Protein AF-A0A2E0EME0-F1 (afdb_monomer)

Sequence (243 aa):
MKRRTFFQSLLGAGAFAAVTPRALRLFADEPEDQRFISLYFNGGWDVLLGPDARRPGEYAGLHTGYDLLDEAYRAPLEVQLGDSTVLWGASMRALTQSGAGGAAPHSSLCTLFRSVNMNPVAHPAGRAYMNTFRSPSGVVPRGSSLGTVMATGGGLSEGLVLPNVSISLPSFNEAYAPDYTGVRTSTAPDIIDLLTAGESLGNETEALLRAAQDATGSCVTRAYDGRRPADDLRESRSRVRRL

Radius of gyration: 23.11 Å; Cα contacts (8 Å, |Δi|>4): 262; chains: 1; bounding box: 62×45×72 Å

Foldseek 3Di:
DDPVVVVVVCPPLPNLAPDDLQPLQAADDADPDDDDDDDDDQCLPLLQAHWQRDDPPPDPPDDSCLVVDDPQFSDWDWADDPPDTGTTTSNCCQQGDADPPRHDRVVVVDPDDDDDDQPVDNDCQSLLCQQAVYRAPVNHHDAFGPQLSVLSNHDPDPPDPASAAAECHDGDHDRDDPSSTHDYDPHPVVVVVVVDPDDDDPPVVVVVVVVVLVPDDFPDDPPDPDDGVVVVVVVVVVSVVVD

Secondary structure (DSSP, 8-state):
--THHHHHTT-STTGGGTS-TTT--------SS--------TTTT-TTTSSSPPPTTTSTT----GGGS-GGGSSPEEEEETTEEEEE-GGGHHHHS--GGGPPPGGGSS---------S-SSHHHHHHHHHSS--BTTB--S--HHHHHHTTS---TT-S-S-EEESS----SSS-GGGSPEEESSSHHHHHHHS-PPPPPHHHHHHHHHHHHHPPPSS-TT--S--HHHHHHHHHHHHTT-

Mean predicted aligned error: 14.64 Å

Solvent-accessible surface area (backbone atoms only — not comparable to full-atom values): 15204 Å² total; per-residue (Å²): 135,69,79,74,63,63,57,67,72,57,72,50,97,64,54,76,75,75,58,58,67,81,70,66,65,46,89,51,77,76,63,90,86,69,80,93,82,88,85,83,61,88,69,44,75,37,45,58,51,11,67,72,21,66,67,82,83,73,48,87,94,55,83,79,60,37,85,79,44,61,79,88,39,42,56,65,37,85,42,78,56,86,96,43,79,44,34,22,7,30,75,45,42,64,42,74,36,63,42,85,94,71,37,76,22,51,50,82,80,47,90,85,78,96,82,72,89,62,83,50,68,93,36,66,33,29,56,28,21,71,40,30,74,27,83,34,66,70,65,43,64,39,66,33,18,50,66,26,44,58,36,51,26,44,84,92,52,97,86,56,91,74,77,37,74,27,62,68,44,90,64,38,69,74,56,63,66,74,86,36,45,35,50,70,35,76,44,72,67,56,50,51,60,70,68,43,81,66,82,80,64,55,70,68,57,46,50,52,51,52,52,54,57,71,67,60,74,64,92,68,64,93,86,60,92,61,87,53,68,55,59,56,48,51,52,51,52,59,53,60,76,73,110

Structure (mmCIF, N/CA/C/O backbone):
data_AF-A0A2E0EME0-F1
#
_entry.id   AF-A0A2E0EME0-F1
#
loop_
_atom_site.group_PDB
_atom_site.id
_atom_site.type_symbol
_atom_site.label_atom_id
_atom_site.label_alt_id
_atom_site.label_comp_id
_atom_site.label_asym_id
_atom_site.label_entity_id
_atom_site.label_seq_id
_atom_site.pdbx_PDB_ins_code
_atom_site.Cartn_x
_atom_site.Cartn_y
_atom_site.Cartn_z
_atom_site.occupancy
_atom_site.B_iso_or_equiv
_atom_site.auth_seq_id
_atom_site.auth_comp_id
_atom_site.auth_asym_id
_atom_site.auth_atom_id
_atom_site.pdbx_PDB_model_num
ATOM 1 N N . MET A 1 1 ? 12.566 -31.957 12.741 1.00 37.72 1 MET A N 1
ATOM 2 C CA . MET A 1 1 ? 12.237 -30.659 13.381 1.00 37.72 1 MET A CA 1
ATOM 3 C C . MET A 1 1 ? 11.391 -29.835 12.419 1.00 37.72 1 MET A C 1
ATOM 5 O O . MET A 1 1 ? 11.735 -29.753 11.248 1.00 37.72 1 MET A O 1
ATOM 9 N N . LYS A 1 2 ? 10.230 -29.345 12.868 1.00 34.94 2 LYS A N 1
ATOM 10 C CA . LYS A 1 2 ? 9.150 -28.811 12.017 1.00 34.94 2 LYS A CA 1
ATOM 11 C C . LYS A 1 2 ? 9.482 -27.397 11.508 1.00 34.94 2 LYS A C 1
ATOM 13 O O . LYS A 1 2 ? 9.703 -26.500 12.308 1.00 34.94 2 LYS A O 1
ATOM 18 N N . ARG A 1 3 ? 9.420 -27.188 10.185 1.00 41.53 3 ARG A N 1
ATOM 19 C CA . ARG A 1 3 ? 9.617 -25.898 9.475 1.00 41.53 3 ARG A CA 1
ATOM 20 C C . ARG A 1 3 ? 8.788 -24.726 10.040 1.00 41.53 3 ARG A C 1
ATOM 22 O O . ARG A 1 3 ? 9.168 -23.571 9.896 1.00 41.53 3 ARG A O 1
ATOM 29 N N . ARG A 1 4 ? 7.690 -25.029 10.740 1.00 40.12 4 ARG A N 1
ATOM 30 C CA . ARG A 1 4 ? 6.786 -24.064 11.386 1.00 40.12 4 ARG A CA 1
ATOM 31 C C . ARG A 1 4 ? 7.414 -23.276 12.543 1.00 40.12 4 ARG A C 1
ATOM 33 O O . ARG A 1 4 ? 7.044 -22.127 12.738 1.00 40.12 4 ARG A O 1
ATOM 40 N N . THR A 1 5 ? 8.364 -23.850 13.281 1.00 38.66 5 THR A N 1
ATOM 41 C CA . THR A 1 5 ? 8.964 -23.175 14.447 1.00 38.66 5 THR A CA 1
ATOM 42 C C . THR A 1 5 ? 10.065 -22.184 14.065 1.00 38.66 5 THR A C 1
ATOM 44 O O . THR A 1 5 ? 10.324 -21.250 14.813 1.00 38.66 5 THR A O 1
ATOM 47 N N . PHE A 1 6 ? 10.682 -22.340 12.889 1.00 39.03 6 PHE A N 1
ATOM 48 C CA . PHE A 1 6 ? 11.776 -21.472 12.436 1.00 39.03 6 PHE A CA 1
ATOM 49 C C . PHE A 1 6 ? 11.286 -20.085 11.980 1.00 39.03 6 PHE A C 1
ATOM 51 O O . PHE A 1 6 ? 11.944 -19.075 12.226 1.00 39.03 6 PHE A O 1
ATOM 58 N N . PHE A 1 7 ? 10.089 -20.009 11.387 1.00 42.47 7 PHE A N 1
ATOM 59 C CA . PHE A 1 7 ? 9.486 -18.732 10.986 1.00 42.47 7 PHE A CA 1
ATOM 60 C C . PHE A 1 7 ? 8.923 -17.926 12.164 1.00 42.47 7 PHE A C 1
ATOM 62 O O . PHE A 1 7 ? 8.925 -16.698 12.111 1.00 42.47 7 PHE A O 1
ATOM 69 N N . GLN A 1 8 ? 8.515 -18.579 13.259 1.00 38.47 8 GLN A N 1
ATOM 70 C CA . GLN A 1 8 ? 8.066 -17.875 14.468 1.00 38.47 8 GLN A CA 1
ATOM 71 C C . GLN A 1 8 ? 9.194 -17.087 15.152 1.00 38.47 8 GLN A C 1
ATOM 73 O O . GLN A 1 8 ? 8.926 -16.047 15.745 1.00 38.47 8 GLN A O 1
ATOM 78 N N . SER A 1 9 ? 10.453 -17.517 15.025 1.00 35.50 9 SER A N 1
ATOM 79 C CA . SER A 1 9 ? 11.604 -16.804 15.600 1.00 35.50 9 SER A CA 1
ATOM 80 C C . SER A 1 9 ? 12.127 -15.633 14.755 1.00 35.50 9 SER A C 1
ATOM 82 O O . SER A 1 9 ? 12.899 -14.827 15.265 1.00 35.50 9 SER A O 1
ATOM 84 N N . LEU A 1 10 ? 11.721 -15.511 13.484 1.00 40.88 10 LEU A N 1
ATOM 85 C CA . LEU A 1 10 ? 12.214 -14.477 12.555 1.00 40.88 10 LEU A CA 1
ATOM 86 C C . LEU A 1 10 ? 11.252 -13.291 12.360 1.00 40.88 10 LEU A C 1
ATOM 88 O O . LEU A 1 10 ? 11.655 -12.265 11.819 1.00 40.88 10 LEU A O 1
ATOM 92 N N . LEU A 1 11 ? 10.008 -13.393 12.838 1.00 43.12 11 LEU A N 1
ATOM 93 C CA . LEU A 1 11 ? 8.972 -12.354 12.714 1.00 43.12 11 LEU A CA 1
ATOM 94 C C . LEU A 1 11 ? 9.019 -11.276 13.818 1.00 43.12 11 LEU A C 1
ATOM 96 O O . LEU A 1 11 ? 8.126 -10.435 13.909 1.00 43.12 11 LEU A O 1
ATOM 100 N N . GLY A 1 12 ? 10.062 -11.267 14.651 1.00 37.91 12 GLY A N 1
ATOM 101 C CA . GLY A 1 12 ? 10.336 -10.151 15.554 1.00 37.91 12 GLY A CA 1
ATOM 102 C C . GLY A 1 12 ? 10.849 -8.948 14.761 1.00 37.91 12 GLY A C 1
ATOM 103 O O . GLY A 1 12 ? 11.847 -9.062 14.052 1.00 37.91 12 GLY A O 1
ATOM 104 N N . ALA A 1 13 ? 10.196 -7.792 14.915 1.00 42.69 13 ALA A N 1
ATOM 105 C CA . ALA A 1 13 ? 10.397 -6.532 14.180 1.00 42.69 13 ALA A CA 1
ATOM 106 C C . ALA A 1 13 ? 11.841 -5.958 14.122 1.00 42.69 13 ALA A C 1
ATOM 108 O O . ALA A 1 13 ? 12.054 -4.898 13.541 1.00 42.69 13 ALA A O 1
ATOM 109 N N . GLY A 1 14 ? 12.844 -6.637 14.689 1.00 38.84 14 GLY A N 1
ATOM 110 C CA . GLY A 1 14 ? 14.264 -6.277 14.623 1.00 38.84 14 GLY A CA 1
ATOM 111 C C . GLY A 1 14 ? 15.131 -7.144 13.696 1.00 38.84 14 GLY A C 1
ATOM 112 O O . GLY A 1 14 ? 16.224 -6.715 13.332 1.00 38.84 14 GLY A O 1
ATOM 113 N N . ALA A 1 15 ? 14.686 -8.332 13.269 1.00 39.06 15 ALA A N 1
ATOM 114 C CA . ALA A 1 15 ? 15.547 -9.255 12.513 1.00 39.06 15 ALA A CA 1
ATOM 115 C C . ALA A 1 15 ? 15.750 -8.853 11.035 1.00 39.06 15 ALA A C 1
ATOM 117 O O . ALA A 1 15 ? 16.791 -9.151 10.452 1.00 39.06 15 ALA A O 1
ATOM 118 N N . PHE A 1 16 ? 14.820 -8.096 10.440 1.00 44.59 16 PHE A N 1
ATOM 119 C CA . PHE A 1 16 ? 14.959 -7.575 9.068 1.00 44.59 16 PHE A CA 1
ATOM 120 C C . PHE A 1 16 ? 16.076 -6.527 8.908 1.00 44.59 16 PHE A C 1
ATOM 122 O O . PHE A 1 16 ? 16.564 -6.302 7.794 1.00 44.59 16 PHE A O 1
ATOM 129 N N . ALA A 1 17 ? 16.502 -5.894 10.006 1.00 41.34 17 ALA A N 1
ATOM 130 C CA . ALA A 1 17 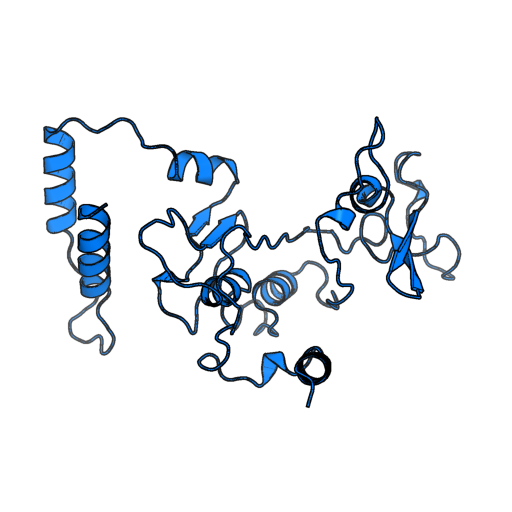? 17.521 -4.848 9.986 1.00 41.34 17 ALA A CA 1
ATOM 131 C C . ALA A 1 17 ? 18.960 -5.397 9.925 1.00 41.34 17 ALA A C 1
ATOM 133 O O . ALA A 1 17 ? 19.846 -4.700 9.436 1.00 41.34 17 ALA A O 1
ATOM 134 N N . ALA A 1 18 ? 19.198 -6.633 10.385 1.00 41.69 18 ALA A N 1
ATOM 135 C CA . ALA A 1 18 ? 20.543 -7.206 10.519 1.00 41.69 18 ALA A CA 1
ATOM 136 C C . ALA A 1 18 ? 20.969 -8.122 9.355 1.00 41.69 18 ALA A C 1
ATOM 138 O O . ALA A 1 18 ? 22.134 -8.508 9.273 1.00 41.69 18 ALA A O 1
ATOM 139 N N . VAL A 1 19 ? 20.057 -8.473 8.443 1.00 44.78 19 VAL A N 1
ATOM 140 C CA . VAL A 1 19 ? 20.384 -9.334 7.299 1.00 44.78 19 VAL A CA 1
ATOM 141 C C . VAL A 1 19 ? 20.921 -8.487 6.142 1.00 44.78 19 VAL A C 1
ATOM 143 O O . VAL A 1 19 ? 20.303 -7.508 5.703 1.00 44.78 19 VAL A O 1
ATOM 146 N N . THR A 1 20 ? 22.107 -8.854 5.655 1.00 45.88 20 THR A N 1
ATOM 147 C CA . THR A 1 20 ? 22.764 -8.210 4.516 1.00 45.88 20 THR A CA 1
ATOM 148 C C . THR A 1 20 ? 21.859 -8.246 3.273 1.00 45.88 20 THR A C 1
ATOM 150 O O . THR A 1 20 ? 21.186 -9.248 3.032 1.00 45.88 20 THR A O 1
ATOM 153 N N . PRO A 1 21 ? 21.835 -7.178 2.451 1.00 48.84 21 PRO A N 1
ATOM 154 C CA . PRO A 1 21 ? 20.904 -7.043 1.326 1.00 48.84 21 PRO A CA 1
ATOM 155 C C . PRO A 1 21 ? 20.934 -8.212 0.324 1.00 48.84 21 PRO A C 1
ATOM 157 O O . PRO A 1 21 ? 19.915 -8.532 -0.274 1.00 48.84 21 PRO A O 1
ATOM 160 N N . ARG A 1 22 ? 22.075 -8.902 0.178 1.00 46.41 22 ARG A N 1
ATOM 161 C CA . ARG A 1 22 ? 22.215 -10.072 -0.709 1.00 46.41 22 ARG A CA 1
ATOM 162 C C . ARG A 1 22 ? 21.575 -11.364 -0.185 1.00 46.41 22 ARG A C 1
ATOM 164 O O . ARG A 1 22 ? 21.416 -12.295 -0.966 1.00 46.41 22 ARG A O 1
ATOM 171 N N . ALA A 1 23 ? 21.254 -11.449 1.105 1.00 46.44 23 ALA A N 1
ATOM 172 C CA . ALA A 1 23 ? 20.864 -12.704 1.751 1.00 46.44 23 ALA A CA 1
ATOM 173 C C . ALA A 1 23 ? 19.343 -12.899 1.898 1.00 46.44 23 ALA A C 1
ATOM 175 O O . ALA A 1 23 ? 18.910 -13.996 2.238 1.00 46.44 23 ALA A O 1
ATOM 176 N N . LEU A 1 24 ? 18.521 -11.883 1.612 1.00 53.72 24 LEU A N 1
ATOM 177 C CA . LEU A 1 24 ? 17.057 -11.987 1.655 1.00 53.72 24 LEU A CA 1
ATOM 178 C C . LEU A 1 24 ? 16.481 -12.300 0.270 1.00 53.72 24 LEU A C 1
ATOM 180 O O . LEU A 1 24 ? 15.695 -11.536 -0.274 1.00 53.72 24 LEU A O 1
ATOM 184 N N . ARG A 1 25 ? 16.849 -13.444 -0.311 1.00 54.09 25 ARG A N 1
ATOM 185 C CA . ARG A 1 25 ? 15.952 -14.052 -1.301 1.00 54.09 25 ARG A CA 1
ATOM 186 C C . ARG A 1 25 ? 14.833 -14.737 -0.537 1.00 54.09 25 ARG A C 1
ATOM 188 O O . ARG A 1 25 ? 15.101 -15.499 0.393 1.00 54.09 25 ARG A O 1
ATOM 195 N N . LEU A 1 26 ? 13.590 -14.439 -0.896 1.00 57.78 26 LEU A N 1
ATOM 196 C CA . LEU A 1 26 ? 12.469 -15.197 -0.366 1.00 57.78 26 LEU A CA 1
ATOM 197 C C . LEU A 1 26 ? 12.521 -16.591 -0.982 1.00 57.78 26 LEU A C 1
ATOM 199 O O . LEU A 1 26 ? 12.488 -16.747 -2.195 1.00 57.78 26 LEU A O 1
ATOM 203 N N . PHE A 1 27 ? 12.634 -17.601 -0.130 1.00 57.03 27 PHE A N 1
ATOM 204 C CA . PHE A 1 27 ? 12.487 -18.991 -0.534 1.00 57.03 27 PHE A CA 1
ATOM 205 C C . PHE A 1 27 ? 11.009 -19.351 -0.382 1.00 57.03 27 PHE A C 1
ATOM 207 O O . PHE A 1 27 ? 10.589 -19.813 0.680 1.00 57.03 27 PHE A O 1
ATOM 214 N N . ALA A 1 28 ? 10.217 -19.042 -1.406 1.00 57.34 28 ALA A N 1
ATOM 215 C CA . ALA A 1 28 ? 8.838 -19.500 -1.532 1.00 57.34 28 ALA A CA 1
ATOM 216 C C . ALA A 1 28 ? 8.781 -20.654 -2.547 1.00 57.34 28 ALA A C 1
ATOM 218 O O . ALA A 1 28 ? 9.621 -20.716 -3.444 1.00 57.34 28 ALA A O 1
ATOM 219 N N . ASP A 1 29 ? 7.824 -21.572 -2.387 1.00 55.97 29 ASP A N 1
ATOM 220 C CA . ASP A 1 29 ? 7.448 -22.461 -3.496 1.00 55.97 29 ASP A CA 1
ATOM 221 C C . ASP A 1 29 ? 6.918 -21.598 -4.648 1.00 55.97 29 ASP A C 1
ATOM 223 O O . ASP A 1 29 ? 6.309 -20.557 -4.388 1.00 55.97 29 ASP A O 1
ATOM 227 N N . GLU A 1 30 ? 7.152 -22.012 -5.898 1.00 54.91 30 GLU A N 1
ATOM 228 C CA . GLU A 1 30 ? 6.646 -21.300 -7.077 1.00 54.91 30 GLU A CA 1
ATOM 229 C C . GLU A 1 30 ? 5.117 -21.174 -6.987 1.00 54.91 30 GLU A C 1
ATOM 231 O O . GLU A 1 30 ? 4.410 -22.183 -7.015 1.00 54.91 30 GLU A O 1
ATOM 236 N N . PRO A 1 31 ? 4.574 -19.952 -6.837 1.00 55.12 31 PRO A N 1
ATOM 237 C CA . PRO A 1 31 ? 3.137 -19.776 -6.808 1.00 55.12 31 PRO A CA 1
ATOM 238 C C . PRO A 1 31 ? 2.620 -19.848 -8.245 1.00 55.12 31 PRO A C 1
ATOM 240 O O . PRO A 1 31 ? 2.853 -18.929 -9.027 1.00 55.12 31 PRO A O 1
ATOM 243 N N . GLU A 1 32 ? 1.906 -20.918 -8.595 1.00 58.06 32 GLU A N 1
ATOM 244 C CA . GLU A 1 32 ? 1.363 -21.072 -9.953 1.00 58.06 32 GLU A CA 1
ATOM 245 C C . GLU A 1 32 ? 0.276 -20.009 -10.244 1.00 58.06 32 GLU A C 1
ATOM 247 O O . GLU A 1 32 ? 0.306 -19.367 -11.294 1.00 58.06 32 GLU A O 1
ATOM 252 N N . ASP A 1 33 ? -0.576 -19.685 -9.258 1.00 65.56 33 ASP A N 1
ATOM 253 C CA . ASP A 1 33 ? -1.792 -18.875 -9.489 1.00 65.56 33 ASP A CA 1
ATOM 254 C C . ASP A 1 33 ? -1.965 -17.642 -8.586 1.00 65.56 33 ASP A C 1
ATOM 256 O O . ASP A 1 33 ? -2.983 -16.952 -8.648 1.00 65.56 33 ASP A O 1
ATOM 260 N N . GLN A 1 34 ? -1.001 -17.330 -7.718 1.00 65.88 34 GLN A N 1
ATOM 261 C CA . GLN A 1 34 ? -1.157 -16.243 -6.744 1.00 65.88 34 GLN A CA 1
ATOM 262 C C . GLN A 1 34 ? -0.305 -15.024 -7.100 1.00 65.88 34 GLN A C 1
ATOM 264 O O . GLN A 1 34 ? 0.780 -15.124 -7.676 1.00 65.88 34 GLN A O 1
ATOM 269 N N . ARG A 1 35 ? -0.819 -13.834 -6.777 1.00 73.56 35 ARG A N 1
ATOM 270 C CA . ARG A 1 35 ? -0.112 -12.558 -6.925 1.00 73.56 35 ARG A CA 1
ATOM 271 C C . ARG A 1 35 ? -0.035 -11.879 -5.570 1.00 73.56 35 ARG A C 1
ATOM 273 O O . ARG A 1 35 ? -1.002 -11.872 -4.813 1.00 73.56 35 ARG A O 1
ATOM 280 N N . PHE A 1 36 ? 1.122 -11.302 -5.272 1.00 77.44 36 PHE A N 1
ATOM 281 C CA . PHE A 1 36 ? 1.300 -10.505 -4.070 1.00 77.44 36 PHE A CA 1
ATOM 282 C C . PHE A 1 36 ? 0.891 -9.055 -4.339 1.00 77.44 36 PHE A C 1
ATOM 284 O O . PHE A 1 36 ? 1.379 -8.436 -5.282 1.00 77.44 36 PHE A O 1
ATOM 291 N N . ILE A 1 37 ? 0.024 -8.508 -3.486 1.00 78.12 37 ILE A N 1
ATOM 292 C CA . ILE A 1 37 ? -0.399 -7.108 -3.537 1.00 78.12 37 ILE A CA 1
ATOM 293 C C . ILE A 1 37 ? -0.099 -6.475 -2.179 1.00 78.12 37 ILE A C 1
ATOM 295 O O . ILE A 1 37 ? -0.583 -6.938 -1.149 1.00 78.12 37 ILE A O 1
ATOM 299 N N . SER A 1 38 ? 0.681 -5.394 -2.184 1.00 78.25 38 SER A N 1
ATOM 300 C CA . SER A 1 38 ? 0.919 -4.559 -1.005 1.00 78.25 38 SER A CA 1
ATOM 301 C C . SER A 1 38 ? 0.192 -3.232 -1.171 1.00 78.25 38 SER A C 1
ATOM 303 O O . SER A 1 38 ? 0.481 -2.479 -2.099 1.00 78.25 38 SER A O 1
ATOM 305 N N . LEU A 1 39 ? -0.718 -2.926 -0.249 1.00 76.50 39 LEU A N 1
ATOM 306 C CA . LEU A 1 39 ? -1.489 -1.685 -0.244 1.00 76.50 39 LEU A CA 1
ATOM 307 C C . LEU A 1 39 ? -1.032 -0.792 0.907 1.00 76.50 39 LEU A C 1
ATOM 309 O O . LEU A 1 39 ? -0.992 -1.217 2.060 1.00 76.50 39 LEU A O 1
ATOM 313 N N . TYR A 1 40 ? -0.713 0.461 0.592 1.00 75.31 40 TYR A N 1
ATOM 314 C CA . TYR A 1 40 ? -0.449 1.491 1.591 1.00 75.31 40 TYR A CA 1
ATOM 315 C C . TYR A 1 40 ? -1.639 2.445 1.664 1.00 75.31 40 TYR A C 1
ATOM 317 O O . TYR A 1 40 ? -1.916 3.179 0.716 1.00 75.31 40 TYR A O 1
ATOM 325 N N . PHE A 1 41 ? -2.313 2.465 2.810 1.00 71.62 41 PHE A N 1
ATOM 326 C CA . PHE A 1 41 ? -3.391 3.407 3.085 1.00 71.62 41 PHE A CA 1
ATOM 327 C C . PHE A 1 41 ? -2.807 4.658 3.736 1.00 71.62 41 PHE A C 1
ATOM 329 O O . PHE A 1 41 ? -2.465 4.659 4.921 1.00 71.62 41 PHE A O 1
ATOM 336 N N . ASN A 1 42 ? -2.676 5.738 2.964 1.00 69.00 42 ASN A N 1
ATOM 337 C CA . ASN A 1 42 ? -2.284 7.020 3.536 1.00 69.00 42 ASN A CA 1
ATOM 338 C C . ASN A 1 42 ? -3.384 7.495 4.498 1.00 69.00 42 ASN A C 1
ATOM 340 O O . ASN A 1 42 ? -4.538 7.602 4.097 1.00 69.00 42 ASN A O 1
ATOM 344 N N . GLY A 1 43 ? -3.039 7.728 5.764 1.00 65.12 43 GLY A N 1
ATOM 345 C CA . GLY A 1 43 ? -4.032 8.009 6.807 1.00 65.12 43 GLY A CA 1
ATOM 346 C C . GLY A 1 43 ? -4.739 6.770 7.369 1.00 65.12 43 GLY A C 1
ATOM 347 O O . GLY A 1 43 ? -5.558 6.910 8.261 1.00 65.12 43 GLY A O 1
ATOM 348 N N . GLY A 1 44 ? -4.393 5.548 6.943 1.00 62.84 44 GLY A N 1
ATOM 349 C CA . GLY A 1 44 ? -4.964 4.309 7.502 1.00 62.84 44 GLY A CA 1
ATOM 350 C C . GLY A 1 44 ? -4.587 4.029 8.964 1.00 62.84 44 GLY A C 1
ATOM 351 O O . GLY A 1 44 ? -5.035 3.041 9.531 1.00 62.84 44 GLY A O 1
ATOM 352 N N . TRP A 1 45 ? -3.752 4.881 9.561 1.00 62.66 45 TRP A N 1
ATOM 353 C CA . TRP A 1 45 ? -3.430 4.917 10.989 1.00 62.66 45 TRP A CA 1
ATOM 354 C C . TRP A 1 45 ? -4.385 5.807 11.790 1.00 62.66 45 TRP A C 1
ATOM 356 O O . TRP A 1 45 ? -4.257 5.875 13.012 1.00 62.66 45 TRP A O 1
ATOM 366 N N . ASP A 1 46 ? -5.288 6.530 11.118 1.00 72.75 46 ASP A N 1
ATOM 367 C CA . ASP A 1 46 ? -6.285 7.353 11.782 1.00 72.75 46 ASP A CA 1
ATOM 368 C C . ASP A 1 46 ? -7.123 6.462 12.699 1.00 72.75 46 ASP A C 1
ATOM 370 O O . ASP A 1 46 ? -7.785 5.520 12.259 1.00 72.75 46 ASP A O 1
ATOM 374 N N . VAL A 1 47 ? -7.080 6.778 13.990 1.00 71.62 47 VAL A N 1
ATOM 375 C CA . VAL A 1 47 ? -7.770 6.036 15.045 1.00 71.62 47 VAL A CA 1
ATOM 376 C C . VAL A 1 47 ? -9.290 6.050 14.882 1.00 71.62 47 VAL A C 1
ATOM 378 O O . VAL A 1 47 ? -9.958 5.280 15.562 1.00 71.62 47 VAL A O 1
ATOM 381 N N . LEU A 1 48 ? -9.832 6.910 14.017 1.00 76.31 48 LEU A N 1
ATOM 382 C CA . LEU A 1 48 ? -11.246 6.983 13.672 1.00 76.31 48 LEU A CA 1
ATOM 383 C C . LEU A 1 48 ? -11.644 6.020 12.548 1.00 76.31 48 LEU A C 1
ATOM 385 O O . LEU A 1 48 ? -12.761 5.501 12.540 1.00 76.31 48 LEU A O 1
ATOM 389 N N . LEU A 1 49 ? -10.744 5.792 11.588 1.00 75.56 49 LEU A N 1
ATOM 390 C CA . LEU A 1 49 ? -11.070 5.177 10.295 1.00 75.56 49 LEU A CA 1
ATOM 391 C C . LEU A 1 49 ? -10.295 3.878 10.014 1.00 75.56 49 LEU A C 1
ATOM 393 O O . LEU A 1 49 ? -10.659 3.118 9.114 1.00 75.56 49 LEU A O 1
ATOM 397 N N . GLY A 1 50 ? -9.223 3.614 10.755 1.00 80.56 50 GLY A N 1
ATOM 398 C CA . GLY A 1 50 ? -8.294 2.517 10.503 1.00 80.56 50 GLY A CA 1
ATOM 399 C C . GLY A 1 50 ? -8.415 1.327 11.462 1.00 80.56 50 GLY A C 1
ATOM 400 O O . GLY A 1 50 ? -9.319 1.263 12.299 1.00 80.56 50 GLY A O 1
ATOM 401 N N . PRO A 1 51 ? -7.501 0.348 11.348 1.00 80.12 51 PRO A N 1
ATOM 402 C CA . PRO A 1 51 ? -7.298 -0.687 12.359 1.00 80.12 51 PRO A CA 1
ATOM 403 C C . PRO A 1 51 ? -6.897 -0.092 13.716 1.00 80.12 51 PRO A C 1
ATOM 405 O O . PRO A 1 51 ? -6.268 0.961 13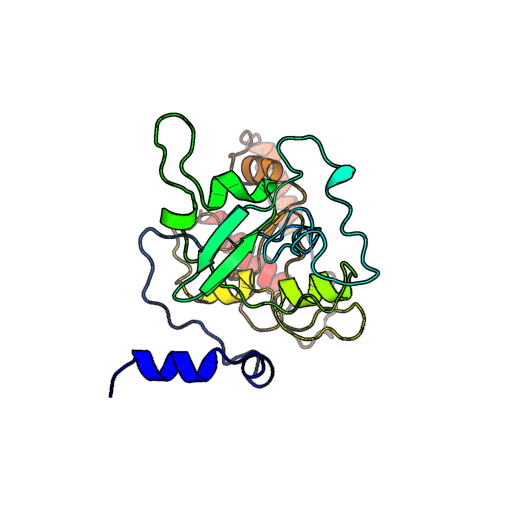.773 1.00 80.12 51 PRO A O 1
ATOM 408 N N . ASP A 1 52 ? -7.194 -0.807 14.802 1.00 81.19 52 ASP A N 1
ATOM 409 C CA . ASP A 1 52 ? -6.848 -0.412 16.179 1.00 81.19 52 ASP A CA 1
ATOM 410 C C . ASP A 1 52 ? -7.426 0.951 16.607 1.00 81.19 52 ASP A C 1
ATOM 412 O O . ASP A 1 52 ? -6.785 1.765 17.278 1.00 81.19 52 ASP A O 1
ATOM 416 N N . ALA A 1 53 ? -8.681 1.173 16.227 1.00 87.44 53 ALA A N 1
ATOM 417 C CA . ALA A 1 53 ? -9.475 2.324 16.604 1.00 87.44 53 ALA A CA 1
ATOM 418 C C . ALA A 1 53 ? -9.611 2.442 18.130 1.00 87.44 53 ALA A C 1
ATOM 420 O O . ALA A 1 53 ? -9.754 1.453 18.853 1.00 87.44 53 ALA A O 1
ATOM 421 N N . ARG A 1 54 ? -9.574 3.672 18.650 1.00 85.50 54 ARG A N 1
ATOM 422 C CA . ARG A 1 54 ? -9.679 3.904 20.100 1.00 85.50 54 ARG A CA 1
ATOM 423 C C . ARG A 1 54 ? -11.130 3.844 20.542 1.00 85.50 54 ARG A C 1
ATOM 425 O O . ARG A 1 54 ? -11.988 4.432 19.888 1.00 85.50 54 ARG A O 1
ATOM 432 N N . ARG A 1 55 ? -11.418 3.207 21.678 1.00 87.00 55 ARG A N 1
ATOM 433 C CA . ARG A 1 55 ? -12.777 3.210 22.225 1.00 87.00 55 ARG A CA 1
ATOM 434 C C . ARG A 1 55 ? -13.175 4.637 22.658 1.00 87.00 55 ARG A C 1
ATOM 436 O O . ARG A 1 55 ? -12.384 5.300 23.339 1.00 87.00 55 ARG A O 1
ATOM 443 N N . PRO A 1 56 ? -14.370 5.134 22.283 1.00 83.44 56 PRO A N 1
ATOM 444 C CA . PRO A 1 56 ? -14.864 6.424 22.759 1.00 83.44 56 PRO A CA 1
ATOM 445 C C . PRO A 1 56 ? -14.978 6.447 24.291 1.00 83.44 56 PRO A C 1
ATOM 447 O O . PRO A 1 56 ? -15.487 5.501 24.886 1.00 83.44 56 PRO A O 1
ATOM 450 N N . GLY A 1 57 ? -14.513 7.524 24.930 1.00 82.81 57 GLY A N 1
ATOM 451 C CA . GLY A 1 57 ? -14.676 7.748 26.374 1.00 82.81 57 GLY A CA 1
ATOM 452 C C . GLY A 1 57 ? -13.758 6.941 27.303 1.00 82.81 57 GLY A C 1
ATOM 453 O O . GLY A 1 57 ? -13.748 7.208 28.500 1.00 82.81 57 GLY A O 1
ATOM 454 N N . GLU A 1 58 ? -12.959 6.000 26.790 1.00 86.06 58 GLU A N 1
ATOM 455 C CA . GLU A 1 58 ? -12.061 5.175 27.621 1.00 86.06 58 GLU A CA 1
ATOM 456 C C . GLU A 1 58 ? -10.793 5.931 28.061 1.00 86.06 58 GLU A C 1
ATOM 458 O O . GLU A 1 58 ? -10.242 5.685 29.132 1.00 86.06 58 GLU A O 1
ATOM 463 N N . TYR A 1 59 ? -10.338 6.894 27.258 1.00 80.62 59 TYR A N 1
ATOM 464 C CA . TYR A 1 59 ? -9.102 7.636 27.503 1.00 80.62 59 TYR A CA 1
ATOM 465 C C . TYR A 1 59 ? -9.399 9.028 28.066 1.00 80.62 59 TYR A C 1
ATOM 467 O O . TYR A 1 59 ? -9.852 9.920 27.347 1.00 80.62 59 TYR A O 1
ATOM 475 N N . ALA A 1 60 ? -9.115 9.227 29.355 1.00 83.69 60 ALA A N 1
ATOM 476 C CA . ALA A 1 60 ? -9.323 10.509 30.025 1.00 83.69 60 ALA A CA 1
ATOM 477 C C . ALA A 1 60 ? -8.578 11.653 29.309 1.00 83.69 60 ALA A C 1
ATOM 479 O O . ALA A 1 60 ? -7.382 11.559 29.038 1.00 83.69 60 ALA A O 1
ATOM 480 N N . GLY A 1 61 ? -9.297 12.738 29.004 1.00 82.81 61 GLY A N 1
ATOM 481 C CA . GLY A 1 61 ? -8.744 13.921 28.333 1.00 82.81 61 GLY A CA 1
ATOM 482 C C . GLY A 1 61 ? -8.510 13.770 26.825 1.00 82.81 61 GLY A C 1
ATOM 483 O O . GLY A 1 61 ? -8.050 14.717 26.193 1.00 82.81 61 GLY A O 1
A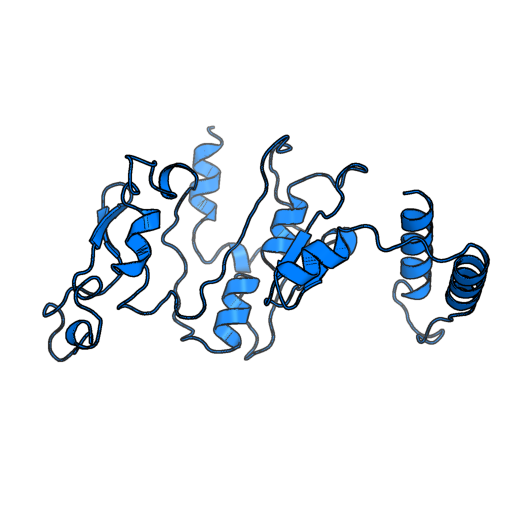TOM 484 N N . LEU A 1 62 ? -8.838 12.619 26.230 1.00 82.19 62 LEU A N 1
ATOM 485 C CA . LEU A 1 62 ? -8.741 12.406 24.790 1.00 82.19 62 LEU A CA 1
ATOM 486 C C . LEU A 1 62 ? -10.123 12.507 24.136 1.00 82.19 62 LEU A C 1
ATOM 488 O O . LEU A 1 62 ? -10.961 11.619 24.290 1.00 82.19 62 LEU A O 1
ATOM 492 N N . HIS A 1 63 ? -10.331 13.547 23.332 1.00 83.81 63 HIS A N 1
ATOM 493 C CA . HIS A 1 63 ? -11.458 13.597 22.409 1.00 83.81 63 HIS A CA 1
ATOM 494 C C . HIS A 1 63 ? -11.100 12.815 21.145 1.00 83.81 63 HIS A C 1
ATOM 496 O O . HIS A 1 63 ? -10.214 13.222 20.395 1.00 83.81 63 HIS A O 1
ATOM 502 N N . THR A 1 64 ? -11.743 11.670 20.920 1.00 83.50 64 THR A N 1
ATOM 503 C CA . THR A 1 64 ? -11.432 10.824 19.761 1.00 83.50 64 THR A CA 1
ATOM 504 C C . THR A 1 64 ? -11.932 11.429 18.453 1.00 83.50 64 THR A C 1
ATOM 506 O O . THR A 1 64 ? -11.261 11.250 17.449 1.00 83.50 64 THR A O 1
ATOM 509 N N . GLY A 1 65 ? -13.037 12.188 18.467 1.00 86.81 65 GLY A N 1
ATOM 510 C CA . GLY A 1 65 ? -13.576 12.886 17.289 1.00 86.81 65 GLY A CA 1
ATOM 511 C C . GLY A 1 65 ? -14.594 12.093 16.463 1.00 86.81 65 GLY A C 1
ATOM 512 O O . GLY A 1 65 ? -14.936 12.519 15.365 1.00 86.81 65 GLY A O 1
ATOM 513 N N . TYR A 1 66 ? -15.091 10.952 16.957 1.00 88.25 66 TYR A N 1
ATOM 514 C CA . TYR A 1 66 ? -16.096 10.153 16.237 1.00 88.25 66 TYR A CA 1
ATOM 515 C C . TYR A 1 66 ? -17.405 10.905 15.988 1.00 88.25 66 TYR A C 1
ATOM 517 O O . TYR A 1 66 ? -18.081 10.651 15.001 1.00 88.25 66 TYR A O 1
ATOM 525 N N . ASP A 1 67 ? -17.773 11.825 16.873 1.00 88.81 67 ASP A N 1
ATOM 526 C CA . ASP A 1 67 ? -18.946 12.695 16.773 1.00 88.81 67 ASP A CA 1
ATOM 527 C C . ASP A 1 67 ? -18.907 13.635 15.557 1.00 88.81 67 ASP A C 1
ATOM 529 O O . ASP A 1 67 ? -19.961 14.056 15.080 1.00 88.81 67 ASP A O 1
ATOM 533 N N . LEU A 1 68 ? -17.712 13.898 15.016 1.00 89.38 68 LEU A N 1
ATOM 534 C CA . LEU A 1 68 ? -17.505 14.696 13.806 1.00 89.38 68 LEU A CA 1
ATOM 535 C C . LEU A 1 68 ? -17.738 13.904 12.510 1.00 89.38 68 LEU A C 1
ATOM 537 O O . LEU A 1 68 ? -17.751 14.494 11.432 1.00 89.38 68 LEU A O 1
ATOM 541 N N . LEU A 1 69 ? -17.901 12.582 12.596 1.00 88.06 69 LEU A N 1
ATOM 542 C CA . LEU A 1 69 ? -18.168 11.722 11.446 1.00 88.06 69 LEU A CA 1
ATOM 543 C C . LEU A 1 69 ? -19.673 11.593 11.184 1.00 88.06 69 LEU A C 1
ATOM 545 O O . LEU A 1 69 ? -20.505 11.794 12.080 1.00 88.06 69 LEU A O 1
ATOM 549 N N . ASP A 1 70 ? -20.024 11.168 9.969 1.00 91.00 70 ASP A N 1
ATOM 550 C CA . ASP A 1 70 ? -21.388 10.738 9.662 1.00 91.00 70 ASP A CA 1
ATOM 551 C C . ASP A 1 70 ? -21.798 9.563 10.556 1.00 91.00 70 ASP A C 1
ATOM 553 O O . ASP A 1 70 ? -20.969 8.745 10.965 1.00 91.00 70 ASP A O 1
ATOM 557 N N . GLU A 1 71 ? -23.100 9.451 10.828 1.00 91.62 71 GLU A N 1
ATOM 558 C CA . GLU A 1 71 ? -23.674 8.485 11.774 1.00 91.62 71 GLU A CA 1
ATOM 559 C C . GLU A 1 71 ? -23.178 7.047 11.547 1.00 91.62 71 GLU A C 1
ATOM 561 O O . GLU A 1 71 ? -22.781 6.366 12.494 1.00 91.62 71 GLU A O 1
ATOM 566 N N . ALA A 1 72 ? -23.093 6.621 10.283 1.00 89.12 72 ALA A N 1
ATOM 567 C CA . ALA A 1 72 ? -22.646 5.284 9.894 1.00 89.12 72 ALA A CA 1
ATOM 568 C C . ALA A 1 72 ? -21.190 4.954 10.288 1.00 89.12 72 ALA A C 1
ATOM 570 O O . ALA A 1 72 ? -20.811 3.772 10.272 1.00 89.12 72 ALA A O 1
ATOM 571 N N . TYR A 1 73 ? -20.389 5.974 10.627 1.00 88.75 73 TYR A N 1
ATOM 572 C CA . TYR A 1 73 ? -18.970 5.854 10.953 1.00 88.75 73 TYR A CA 1
ATOM 573 C C . TYR A 1 73 ? -18.607 6.171 12.410 1.00 88.75 73 TYR A C 1
ATOM 575 O O . TYR A 1 73 ? -17.460 5.967 12.804 1.00 88.75 73 TYR A O 1
ATOM 583 N N . ARG A 1 74 ? -19.560 6.626 13.232 1.00 90.00 74 ARG A N 1
ATOM 584 C CA . ARG A 1 74 ? -19.277 7.060 14.615 1.00 90.00 74 ARG A CA 1
ATOM 585 C C . ARG A 1 74 ? -18.926 5.919 15.566 1.00 90.00 74 ARG A C 1
ATOM 587 O O . ARG A 1 74 ? -18.248 6.137 16.564 1.00 90.00 74 ARG A O 1
ATOM 594 N N . ALA A 1 75 ? -19.431 4.719 15.295 1.00 89.75 75 ALA A N 1
ATOM 595 C CA . ALA A 1 75 ? -19.241 3.557 16.153 1.00 89.75 75 ALA A CA 1
ATOM 596 C C . ALA A 1 75 ? -18.157 2.633 15.573 1.00 89.75 75 ALA A C 1
ATOM 598 O O . ALA A 1 75 ? -18.370 2.059 14.500 1.00 89.75 75 ALA A O 1
ATOM 599 N N . PRO A 1 76 ? -17.019 2.452 16.266 1.00 90.88 76 PRO A N 1
ATOM 600 C CA . PRO A 1 76 ? -16.040 1.432 15.909 1.00 90.88 76 PRO A CA 1
ATOM 601 C C . PRO A 1 76 ? -16.651 0.029 15.893 1.00 90.88 76 PRO A C 1
ATOM 603 O O . PRO A 1 76 ? -17.616 -0.263 16.598 1.00 90.88 76 PRO A O 1
ATOM 606 N N . LEU A 1 77 ? -16.051 -0.850 15.101 1.00 91.06 77 LEU A N 1
ATOM 607 C CA . LEU A 1 77 ? -16.441 -2.242 14.926 1.00 91.06 77 LEU A CA 1
ATOM 608 C C . LEU A 1 77 ? -15.560 -3.141 15.786 1.00 91.06 77 LEU A C 1
ATOM 610 O O . LEU A 1 77 ? -14.336 -3.015 15.756 1.00 91.06 77 LEU A O 1
ATOM 614 N N . GLU A 1 78 ? -16.166 -4.094 16.486 1.00 90.69 78 GLU A N 1
ATOM 615 C CA . GLU A 1 78 ? -15.425 -5.182 17.121 1.00 90.69 78 GLU A CA 1
ATOM 616 C C . GLU A 1 78 ? -15.003 -6.214 16.072 1.00 90.69 78 GLU A C 1
ATOM 618 O O . GLU A 1 78 ? -15.798 -6.656 15.239 1.00 90.69 78 GLU A O 1
ATOM 623 N N . VAL A 1 79 ? -13.723 -6.574 16.099 1.00 86.81 79 VAL A N 1
ATOM 624 C CA . VAL A 1 79 ? -13.096 -7.496 15.155 1.00 86.81 79 VAL A CA 1
ATOM 625 C C . VAL A 1 79 ? -12.293 -8.519 15.940 1.00 86.81 79 VAL A C 1
ATOM 627 O O . VAL A 1 79 ? -11.440 -8.166 16.755 1.00 86.81 79 VAL A O 1
ATOM 630 N N . GLN A 1 80 ? -12.545 -9.798 15.676 1.00 84.62 80 GLN A N 1
ATOM 631 C CA . GLN A 1 80 ? -11.779 -10.887 16.268 1.00 84.62 80 GLN A CA 1
ATOM 632 C C . GLN A 1 80 ? -10.502 -11.135 15.452 1.00 84.62 80 GLN A C 1
ATOM 634 O O . GLN A 1 80 ? -10.569 -11.471 14.270 1.00 84.62 80 GLN A O 1
ATOM 639 N N . LEU A 1 81 ? -9.336 -10.992 16.084 1.00 78.12 81 LEU A N 1
ATOM 640 C CA . LEU A 1 81 ? -8.025 -11.301 15.511 1.00 78.12 81 LEU A CA 1
ATOM 641 C C . LEU A 1 81 ? -7.334 -12.371 16.358 1.00 78.12 81 LEU A C 1
ATOM 643 O O . LEU A 1 81 ? -6.744 -12.079 17.400 1.00 78.12 81 LEU A O 1
ATOM 647 N N . GLY A 1 82 ? -7.398 -13.621 15.897 1.00 79.31 82 GLY A N 1
ATOM 648 C CA . GLY A 1 82 ? -6.938 -14.762 16.690 1.00 79.31 82 GLY A CA 1
ATOM 649 C C . GLY A 1 82 ? -7.742 -14.863 17.987 1.00 79.31 82 GLY A C 1
ATOM 650 O O . GLY A 1 82 ? -8.970 -14.865 17.945 1.00 79.31 82 GLY A O 1
ATOM 651 N N . ASP A 1 83 ? -7.054 -14.883 19.128 1.00 83.19 83 ASP A N 1
ATOM 652 C CA . ASP A 1 83 ? -7.678 -14.980 20.456 1.00 83.19 83 ASP A CA 1
ATOM 653 C C . ASP A 1 83 ? -8.061 -13.613 21.057 1.00 83.19 83 ASP A C 1
ATOM 655 O O . ASP A 1 83 ? -8.635 -13.550 22.142 1.00 83.19 83 ASP A O 1
ATOM 659 N N . SER A 1 84 ? -7.778 -12.510 20.356 1.00 83.06 84 SER A N 1
ATOM 660 C CA . SER A 1 84 ? -8.013 -11.149 20.847 1.00 83.06 84 SER A CA 1
ATOM 661 C C . SER A 1 84 ? -9.134 -10.448 20.086 1.00 83.06 84 SER A C 1
ATOM 663 O O . SER A 1 84 ? -9.162 -10.452 18.856 1.00 83.06 84 SER A O 1
ATOM 665 N N . THR A 1 85 ? -10.009 -9.756 20.812 1.00 88.06 85 THR A N 1
ATOM 666 C CA . THR A 1 85 ? -10.962 -8.805 20.228 1.00 88.06 85 THR A CA 1
ATOM 667 C C . THR A 1 85 ? -10.332 -7.415 20.187 1.00 88.06 85 THR A C 1
ATOM 669 O O . THR A 1 85 ? -9.804 -6.934 21.191 1.00 88.06 85 THR A O 1
ATOM 672 N N . VAL A 1 86 ? -10.374 -6.763 19.028 1.00 87.38 86 VAL A N 1
ATOM 673 C CA . VAL A 1 86 ? -9.873 -5.398 18.816 1.00 87.38 86 VAL A CA 1
ATOM 674 C C . VAL A 1 86 ? -10.959 -4.518 18.202 1.00 87.38 86 VAL A C 1
ATOM 676 O O . VAL A 1 86 ? -11.951 -5.021 17.680 1.00 87.38 86 VAL A O 1
ATOM 679 N N . LEU A 1 87 ? -10.769 -3.199 18.249 1.00 89.31 87 LEU A N 1
ATOM 680 C CA . LEU A 1 87 ? -11.670 -2.233 17.620 1.00 89.31 87 LEU A CA 1
ATOM 681 C C . LEU A 1 87 ? -11.071 -1.706 16.326 1.00 89.31 87 LEU A C 1
ATOM 683 O O . LEU A 1 87 ? -9.912 -1.302 16.308 1.00 89.31 87 LEU A O 1
ATOM 687 N N . TRP A 1 88 ? -11.852 -1.688 15.253 1.00 89.19 88 TRP A N 1
ATOM 688 C CA . TRP A 1 88 ? -11.497 -1.066 13.976 1.00 89.19 88 TRP A CA 1
ATOM 689 C C . TRP A 1 88 ? -12.486 0.049 13.641 1.00 89.19 88 TRP A C 1
ATOM 691 O O . TRP A 1 88 ? -13.642 0.008 14.053 1.00 89.19 88 TRP A O 1
ATOM 701 N N . GLY A 1 89 ? -12.054 1.042 12.869 1.00 88.62 89 GLY A N 1
ATOM 702 C CA . GLY A 1 89 ? -12.931 2.091 12.364 1.00 88.62 89 GLY A CA 1
ATOM 703 C C . GLY A 1 89 ? -14.037 1.512 11.481 1.00 88.62 89 GLY A C 1
ATOM 704 O O . GLY A 1 89 ? -13.846 0.523 10.769 1.00 88.62 89 GLY A O 1
ATOM 705 N N . ALA A 1 90 ? -15.210 2.139 11.499 1.00 89.62 90 ALA A N 1
ATOM 706 C CA . ALA A 1 90 ? -16.378 1.689 10.740 1.00 89.62 90 ALA A CA 1
ATOM 707 C C . ALA A 1 90 ? -16.170 1.648 9.217 1.00 89.62 90 ALA A C 1
ATOM 709 O O . ALA A 1 90 ? -16.822 0.868 8.523 1.00 89.62 90 ALA A O 1
ATOM 710 N N . SER A 1 91 ? -15.238 2.436 8.684 1.00 86.00 91 SER A N 1
ATOM 711 C CA . SER A 1 91 ? -14.801 2.386 7.281 1.00 86.00 91 SER A CA 1
ATOM 712 C C . SER A 1 91 ? -14.191 1.040 6.885 1.00 86.00 91 SER A C 1
ATOM 714 O O . SER A 1 91 ? -14.216 0.680 5.712 1.00 86.00 91 SER A O 1
ATOM 716 N N . MET A 1 92 ? -13.710 0.250 7.847 1.00 85.69 92 MET A N 1
ATOM 717 C CA . MET A 1 92 ? -13.126 -1.071 7.601 1.00 85.69 92 MET A CA 1
ATOM 718 C C . MET A 1 92 ? -14.174 -2.190 7.504 1.00 85.69 92 MET A C 1
ATOM 720 O O . MET A 1 92 ? -13.811 -3.357 7.371 1.00 85.69 92 MET A O 1
ATOM 724 N N . ARG A 1 93 ? -15.476 -1.864 7.544 1.00 87.62 93 ARG A N 1
ATOM 725 C CA . ARG A 1 93 ? -16.578 -2.841 7.564 1.00 87.62 93 ARG A CA 1
ATOM 726 C C . ARG A 1 93 ? -16.490 -3.886 6.456 1.00 87.62 93 ARG A C 1
ATOM 728 O O . ARG A 1 93 ? -16.642 -5.067 6.733 1.00 87.62 93 ARG A O 1
ATOM 735 N N . ALA A 1 94 ? -16.194 -3.469 5.227 1.00 84.00 94 ALA A N 1
ATOM 736 C CA . ALA A 1 94 ? -16.091 -4.377 4.081 1.00 84.00 94 ALA A CA 1
ATOM 737 C C . ALA A 1 94 ? -14.950 -5.406 4.215 1.00 84.00 94 ALA A C 1
ATOM 739 O O . ALA A 1 94 ? -14.948 -6.433 3.537 1.00 84.00 94 ALA A O 1
ATOM 740 N N . LEU A 1 95 ? -13.964 -5.135 5.076 1.00 83.56 95 LEU A N 1
ATOM 741 C CA . LEU A 1 95 ? -12.863 -6.054 5.326 1.00 83.56 95 LEU A CA 1
ATOM 742 C C . LEU A 1 95 ? -13.260 -7.166 6.298 1.00 83.56 95 LEU A C 1
ATOM 744 O O . LEU A 1 95 ? -12.749 -8.269 6.160 1.00 83.56 95 LEU A O 1
ATOM 748 N N . THR A 1 96 ? -14.155 -6.906 7.254 1.00 80.06 96 THR A N 1
ATOM 749 C CA . THR A 1 96 ? -14.428 -7.820 8.381 1.00 80.06 96 THR A CA 1
ATOM 750 C C . THR A 1 96 ? -15.845 -8.360 8.432 1.00 80.06 96 THR A C 1
ATOM 752 O O . THR A 1 96 ? -16.061 -9.437 8.982 1.00 80.06 96 THR A O 1
ATOM 755 N N . GLN A 1 97 ? -16.808 -7.645 7.860 1.00 83.69 97 GLN A N 1
ATOM 756 C CA . GLN A 1 97 ? -18.216 -8.014 7.855 1.00 83.69 97 GLN A CA 1
ATOM 757 C C . GLN A 1 97 ? -18.654 -8.443 6.458 1.00 83.69 97 GLN A C 1
ATOM 759 O O . GLN A 1 97 ? -18.103 -8.004 5.448 1.00 83.69 97 GLN A O 1
ATOM 764 N N . SER A 1 98 ? -19.653 -9.323 6.406 1.00 83.25 98 SER A N 1
ATOM 765 C CA . SER A 1 98 ? -20.230 -9.761 5.136 1.00 83.25 98 SER A CA 1
ATOM 766 C C . SER A 1 98 ? -20.879 -8.586 4.403 1.00 83.25 98 SER A C 1
ATOM 768 O O . SER A 1 98 ? -21.519 -7.730 5.017 1.00 83.25 98 SER A O 1
ATOM 770 N N . GLY A 1 99 ? -20.703 -8.548 3.085 1.00 79.38 99 GLY A N 1
ATOM 771 C CA . GLY A 1 99 ? -21.313 -7.544 2.221 1.00 79.38 99 GLY A CA 1
ATOM 772 C C . GLY A 1 99 ? -22.806 -7.791 1.988 1.00 79.38 99 GLY A C 1
ATOM 773 O O . GLY A 1 99 ? -23.373 -8.811 2.394 1.00 79.38 99 GLY A O 1
ATOM 774 N N . ALA A 1 100 ? -23.451 -6.857 1.284 1.00 74.75 100 ALA A N 1
ATOM 775 C CA . ALA A 1 100 ? -24.831 -7.022 0.834 1.00 74.75 100 ALA A CA 1
ATOM 776 C C . ALA A 1 100 ? -24.996 -8.334 0.042 1.00 74.75 100 ALA A C 1
ATOM 778 O O . ALA A 1 100 ? -24.127 -8.707 -0.745 1.00 74.75 100 ALA A O 1
ATOM 779 N N . GLY A 1 101 ? -26.100 -9.049 0.272 1.00 80.62 101 GLY A N 1
ATOM 780 C CA . GLY A 1 101 ? -26.350 -10.342 -0.374 1.00 80.62 101 GLY A CA 1
ATOM 781 C C . GLY A 1 101 ? -25.523 -11.512 0.176 1.00 80.62 101 GLY A C 1
ATOM 782 O O . GLY A 1 101 ? -25.472 -12.556 -0.463 1.00 80.62 101 GLY A O 1
ATOM 783 N N . GLY A 1 102 ? -24.881 -11.362 1.342 1.00 80.75 102 GLY A N 1
ATOM 784 C CA . GLY A 1 102 ? -24.127 -12.445 1.986 1.00 80.75 102 GLY A CA 1
ATOM 785 C C . GLY A 1 102 ? -22.733 -12.667 1.399 1.00 80.75 102 GLY A C 1
ATOM 786 O O . GLY A 1 102 ? -22.142 -13.723 1.618 1.00 80.75 102 GLY A O 1
ATOM 787 N N . ALA A 1 103 ? -22.201 -11.690 0.658 1.00 81.56 103 ALA A N 1
ATOM 788 C CA . ALA A 1 103 ? -20.837 -11.750 0.152 1.00 81.56 103 ALA A CA 1
ATOM 789 C C . ALA A 1 103 ? -19.850 -11.924 1.316 1.00 81.56 103 ALA A C 1
ATOM 791 O O . ALA A 1 103 ? -19.916 -11.189 2.306 1.00 81.56 103 ALA A O 1
ATOM 792 N N . ALA A 1 104 ? -18.943 -12.895 1.198 1.00 83.19 104 ALA A N 1
ATOM 793 C CA . ALA A 1 104 ? -17.931 -13.136 2.217 1.00 83.19 104 ALA A CA 1
ATOM 794 C C . ALA 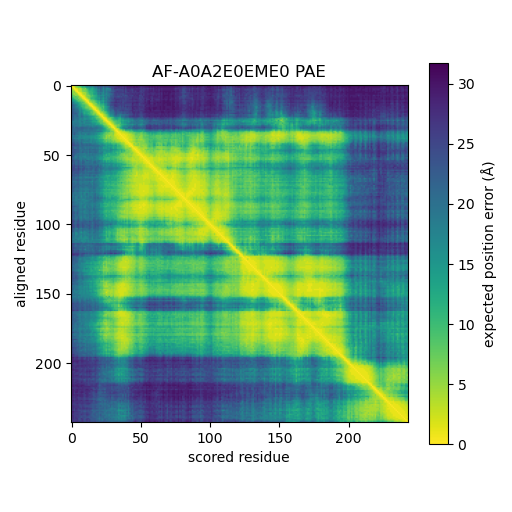A 1 104 ? -17.078 -11.868 2.436 1.00 83.19 104 ALA A C 1
ATOM 796 O O . ALA A 1 104 ? -16.780 -11.162 1.468 1.00 83.19 104 ALA A O 1
ATOM 797 N N . PRO A 1 105 ? -16.680 -11.556 3.683 1.00 84.88 105 PRO A N 1
ATOM 798 C CA . PRO A 1 105 ? -15.804 -10.419 3.954 1.00 84.88 105 PRO A CA 1
ATOM 799 C C . PRO A 1 105 ? -14.467 -10.590 3.230 1.00 84.88 105 PRO A C 1
ATOM 801 O O . PRO A 1 105 ? -13.985 -11.717 3.076 1.00 84.88 105 PRO A O 1
ATOM 804 N N . HIS A 1 106 ? -13.810 -9.491 2.849 1.00 82.06 106 HIS A N 1
ATOM 805 C CA . HIS A 1 106 ? -12.504 -9.582 2.185 1.00 82.06 106 HIS A CA 1
ATOM 806 C C . HIS A 1 106 ? -11.432 -10.270 3.048 1.00 82.06 106 HIS A C 1
ATOM 808 O O . HIS A 1 106 ? -10.514 -10.868 2.494 1.00 82.06 106 HIS A O 1
ATOM 814 N N . SER A 1 107 ? -11.563 -10.267 4.380 1.00 78.69 107 SER A N 1
ATOM 815 C CA . SER A 1 107 ? -10.693 -11.031 5.285 1.00 78.69 107 SER A CA 1
ATOM 816 C C . SER A 1 107 ? -10.722 -12.542 5.050 1.00 78.69 107 SER A C 1
ATOM 818 O O . SER A 1 107 ? -9.787 -13.230 5.438 1.00 78.69 107 SER A O 1
ATOM 820 N N . SER A 1 108 ? -11.754 -13.081 4.395 1.00 80.31 108 SER A N 1
ATOM 821 C CA . SER A 1 108 ? -11.782 -14.495 3.995 1.00 80.31 108 SER A CA 1
ATOM 822 C C . SER A 1 108 ? -10.821 -14.815 2.843 1.00 80.31 108 SER A C 1
ATOM 824 O O . SER A 1 108 ? -10.471 -15.975 2.640 1.00 80.31 108 SER A O 1
ATOM 826 N N . LEU A 1 109 ? -10.381 -13.790 2.106 1.00 76.00 109 LEU A N 1
ATOM 827 C CA . LEU A 1 109 ? -9.502 -13.898 0.942 1.00 76.00 109 LEU A CA 1
ATOM 828 C C . LEU A 1 109 ? -8.067 -13.443 1.240 1.00 76.00 109 LEU A C 1
ATOM 830 O O . LEU A 1 109 ? -7.207 -13.523 0.365 1.00 76.00 109 LEU A O 1
ATOM 834 N N . CYS A 1 110 ? -7.790 -12.932 2.443 1.00 71.12 110 CYS A N 1
ATOM 835 C CA . CYS A 1 110 ? -6.476 -12.412 2.796 1.00 71.12 110 CYS A CA 1
ATOM 836 C C . CYS A 1 110 ? -6.070 -12.774 4.226 1.00 71.12 110 CYS A C 1
ATOM 838 O O . CYS A 1 110 ? -6.890 -12.873 5.133 1.00 71.12 110 CYS A O 1
ATOM 840 N N . THR A 1 111 ? -4.765 -12.930 4.445 1.00 72.06 111 THR A N 1
ATOM 841 C CA . THR A 1 111 ? -4.226 -13.047 5.800 1.00 72.06 111 THR A CA 1
ATOM 842 C C . THR A 1 111 ? -3.926 -11.659 6.334 1.00 72.06 111 THR A C 1
ATOM 844 O O . THR A 1 111 ? -3.125 -10.923 5.755 1.00 72.06 111 THR A O 1
ATOM 847 N N . LEU A 1 112 ? -4.544 -11.311 7.459 1.00 71.44 112 LEU A N 1
ATOM 848 C CA . LEU A 1 112 ? -4.389 -10.001 8.066 1.00 71.44 112 LEU A CA 1
ATOM 849 C C . LEU A 1 112 ? -3.446 -10.062 9.267 1.00 71.44 112 LEU A C 1
ATOM 851 O O . LEU A 1 112 ? -3.650 -10.836 10.200 1.00 71.44 112 LEU A O 1
ATOM 855 N N . PHE A 1 113 ? -2.410 -9.226 9.245 1.00 68.25 113 PHE A N 1
ATOM 856 C CA . PHE A 1 113 ? -1.410 -9.154 10.305 1.00 68.25 113 PHE A CA 1
ATOM 857 C C . PHE A 1 113 ? -1.426 -7.773 10.958 1.00 68.25 113 PHE A C 1
ATOM 859 O O . PHE A 1 113 ? -1.291 -6.751 10.287 1.00 68.25 113 PHE A O 1
ATOM 866 N N . ARG A 1 114 ? -1.537 -7.745 12.289 1.00 64.38 114 ARG A N 1
ATOM 867 C CA . ARG A 1 114 ? -1.437 -6.525 13.099 1.00 64.38 114 ARG A CA 1
ATOM 868 C C . ARG A 1 114 ? 0.014 -6.309 13.514 1.00 64.38 114 ARG A C 1
ATOM 870 O O . ARG A 1 114 ? 0.424 -6.757 14.581 1.00 64.38 114 ARG A O 1
ATOM 877 N N . SER A 1 115 ? 0.822 -5.702 12.649 1.00 54.34 115 SER A N 1
ATOM 878 C CA . SER A 1 115 ? 2.244 -5.526 12.956 1.00 54.34 115 SER A CA 1
ATOM 879 C C . SER A 1 115 ? 2.931 -4.521 12.041 1.00 54.34 115 SER A C 1
ATOM 881 O O . SER A 1 115 ? 3.773 -4.894 11.234 1.00 54.34 115 SER A O 1
ATOM 883 N N . VAL A 1 116 ? 2.613 -3.233 12.179 1.00 56.12 116 VAL A N 1
ATOM 884 C CA . VAL A 1 116 ? 3.621 -2.201 11.916 1.00 56.12 116 VAL A CA 1
ATOM 885 C C . VAL A 1 116 ? 3.395 -1.033 12.864 1.00 56.12 116 VAL A C 1
ATOM 887 O O . VAL A 1 116 ? 2.363 -0.370 12.821 1.00 56.12 116 VAL A O 1
ATOM 890 N N . ASN A 1 117 ? 4.366 -0.781 13.739 1.00 55.47 117 ASN A N 1
ATOM 891 C CA . ASN A 1 117 ? 4.358 0.408 14.576 1.00 55.47 117 ASN A CA 1
ATOM 892 C C . ASN A 1 117 ? 4.463 1.654 13.674 1.00 55.47 117 ASN A C 1
ATOM 894 O O . ASN A 1 117 ? 5.495 1.900 13.051 1.00 55.47 117 ASN A O 1
ATOM 898 N N . MET A 1 118 ? 3.381 2.430 13.616 1.00 53.06 118 MET A N 1
ATOM 899 C CA . MET A 1 118 ? 3.249 3.680 12.862 1.00 53.06 118 MET A CA 1
ATOM 900 C C . MET A 1 118 ? 3.765 4.909 13.629 1.00 53.06 118 MET A C 1
ATOM 902 O O . MET A 1 118 ? 3.361 6.026 13.324 1.00 53.06 118 MET A O 1
ATOM 906 N N . ASN A 1 119 ? 4.699 4.738 14.577 1.00 52.72 119 ASN A N 1
ATOM 907 C CA . ASN A 1 119 ? 5.401 5.844 15.239 1.00 52.72 119 ASN A CA 1
ATOM 908 C C . ASN A 1 119 ? 5.805 6.994 14.294 1.00 52.72 119 ASN A C 1
ATOM 910 O O . ASN A 1 119 ? 5.706 8.148 14.714 1.00 52.72 119 ASN A O 1
ATOM 914 N N . PRO A 1 120 ? 6.220 6.762 13.029 1.00 54.28 120 PRO A N 1
ATOM 915 C CA . PRO A 1 120 ? 6.327 7.864 12.090 1.00 54.28 120 PRO A CA 1
ATOM 916 C C . PRO A 1 120 ? 4.934 8.272 11.575 1.00 54.28 120 PRO A C 1
ATOM 918 O O . PRO A 1 120 ? 4.468 7.799 10.538 1.00 54.28 120 PRO A O 1
ATOM 921 N N . VAL A 1 121 ? 4.302 9.199 12.300 1.00 53.12 121 VAL A N 1
ATOM 922 C CA . VAL A 1 121 ? 3.110 9.966 11.895 1.00 53.12 121 VAL A CA 1
ATOM 923 C C . VAL A 1 121 ? 3.327 10.512 10.484 1.00 53.12 121 VAL A C 1
ATOM 925 O O . VAL A 1 121 ? 4.174 11.382 10.339 1.00 53.12 121 VAL A O 1
ATOM 928 N N . ALA A 1 122 ? 2.644 9.966 9.467 1.00 57.28 122 ALA A N 1
ATOM 929 C CA . ALA A 1 122 ? 2.519 10.406 8.057 1.00 57.28 122 ALA A CA 1
ATOM 930 C C . ALA A 1 122 ? 3.623 11.302 7.423 1.00 57.28 122 ALA A C 1
ATOM 932 O O . ALA A 1 122 ? 3.357 12.087 6.516 1.00 57.28 122 ALA A O 1
ATOM 933 N N . HIS A 1 123 ? 4.876 11.188 7.856 1.00 70.38 123 HIS A N 1
ATOM 934 C CA . HIS A 1 123 ? 6.010 11.966 7.374 1.00 70.38 123 HIS A CA 1
ATOM 935 C C . HIS A 1 123 ? 6.656 11.200 6.210 1.00 70.38 123 HIS A C 1
ATOM 937 O O . HIS A 1 123 ? 6.561 9.966 6.173 1.00 70.38 123 HIS A O 1
ATOM 943 N N . PRO A 1 124 ? 7.384 11.856 5.286 1.00 73.44 124 PRO A N 1
ATOM 944 C CA . PRO A 1 124 ? 8.168 11.164 4.259 1.00 73.44 124 PRO A CA 1
ATOM 945 C C . PRO A 1 124 ? 9.012 9.990 4.792 1.00 73.44 124 PRO A C 1
ATOM 947 O O . PRO A 1 124 ? 9.141 8.966 4.125 1.00 73.44 124 PRO A O 1
ATOM 950 N N . ALA A 1 125 ? 9.494 10.091 6.036 1.00 76.69 125 ALA A N 1
ATOM 951 C CA . ALA A 1 125 ? 10.201 9.023 6.743 1.00 76.69 125 ALA A CA 1
ATOM 952 C C . ALA A 1 125 ? 9.324 7.787 7.036 1.00 76.69 125 ALA A C 1
ATOM 954 O O . ALA A 1 125 ? 9.764 6.659 6.838 1.00 76.69 125 ALA A O 1
ATOM 955 N N . GLY A 1 126 ? 8.073 7.971 7.466 1.00 75.56 126 GLY A N 1
ATOM 956 C CA . GLY A 1 126 ? 7.151 6.860 7.724 1.00 75.56 126 GLY A CA 1
ATOM 957 C C . GLY A 1 126 ? 6.748 6.133 6.456 1.00 75.56 126 GLY A C 1
ATOM 958 O O . GLY A 1 126 ? 6.720 4.907 6.423 1.00 75.56 126 GLY A O 1
ATOM 959 N N . ARG A 1 127 ? 6.533 6.884 5.374 1.00 78.25 127 ARG A N 1
ATOM 960 C CA . ARG A 1 127 ? 6.282 6.304 4.053 1.00 78.25 127 ARG A CA 1
ATOM 961 C C . ARG A 1 127 ? 7.493 5.528 3.532 1.00 78.25 127 ARG A C 1
ATOM 963 O O . ARG A 1 127 ? 7.322 4.442 2.990 1.00 78.25 127 ARG A O 1
ATOM 970 N N . ALA A 1 128 ? 8.704 6.053 3.719 1.00 81.50 128 ALA A N 1
ATOM 971 C CA . ALA A 1 128 ? 9.936 5.342 3.384 1.00 81.50 128 ALA A CA 1
ATOM 972 C C . ALA A 1 128 ? 10.081 4.050 4.204 1.00 81.50 128 ALA A C 1
ATOM 974 O O . ALA A 1 128 ? 10.334 2.996 3.626 1.00 81.50 128 ALA A O 1
ATOM 975 N N . TYR A 1 129 ? 9.837 4.121 5.518 1.00 80.38 129 TYR A N 1
ATOM 976 C CA . TYR A 1 129 ? 9.857 2.962 6.409 1.00 80.38 129 TYR A CA 1
ATOM 977 C C . TYR A 1 129 ? 8.837 1.902 5.993 1.00 80.38 129 TYR A C 1
ATOM 979 O O . TYR A 1 129 ? 9.193 0.742 5.890 1.00 80.38 129 TYR A O 1
ATOM 987 N N . MET A 1 130 ? 7.594 2.276 5.689 1.00 77.31 130 MET A N 1
ATOM 988 C CA . MET A 1 130 ? 6.574 1.323 5.228 1.00 77.31 130 MET A CA 1
ATOM 989 C C . MET A 1 130 ? 6.916 0.694 3.885 1.00 77.31 130 MET A C 1
ATOM 991 O O . MET A 1 130 ? 6.572 -0.453 3.624 1.00 77.31 130 MET A O 1
ATOM 995 N N . ASN A 1 131 ? 7.595 1.442 3.019 1.00 82.00 131 ASN A N 1
ATOM 996 C CA . ASN A 1 131 ? 7.961 0.928 1.716 1.00 82.00 131 ASN A CA 1
ATOM 997 C C . ASN A 1 131 ? 9.129 -0.064 1.790 1.00 82.00 131 ASN A C 1
ATOM 999 O O . ASN A 1 131 ? 9.159 -0.987 0.989 1.00 82.00 131 ASN A O 1
ATOM 1003 N N . THR A 1 132 ? 10.086 0.100 2.712 1.00 83.06 132 THR A N 1
ATOM 1004 C CA . THR A 1 132 ? 11.303 -0.742 2.772 1.00 83.06 132 THR A CA 1
ATOM 1005 C C . THR A 1 132 ? 11.433 -1.597 4.035 1.00 83.06 132 THR A C 1
ATOM 1007 O O . THR A 1 132 ? 12.334 -2.429 4.125 1.00 83.06 132 THR A O 1
ATOM 1010 N N . PHE A 1 133 ? 10.568 -1.386 5.028 1.00 79.44 133 PHE A N 1
ATOM 1011 C CA . PHE A 1 133 ? 10.625 -1.954 6.382 1.00 79.44 133 PHE A CA 1
ATOM 1012 C C . PHE A 1 133 ? 11.966 -1.728 7.099 1.00 79.44 133 PHE A C 1
ATOM 1014 O O . PHE A 1 133 ? 12.341 -2.460 8.016 1.00 79.44 133 PHE A O 1
ATOM 1021 N N . ARG A 1 134 ? 12.703 -0.685 6.699 1.00 80.69 134 ARG A N 1
ATOM 1022 C CA . ARG A 1 134 ? 13.979 -0.288 7.298 1.00 80.69 134 ARG A CA 1
ATOM 1023 C C . ARG A 1 134 ? 13.926 1.158 7.734 1.00 80.69 134 ARG A C 1
ATOM 1025 O O . ARG A 1 134 ? 13.396 2.012 7.025 1.00 80.69 134 ARG A O 1
ATOM 1032 N N . SER A 1 135 ? 14.518 1.438 8.892 1.00 80.50 135 SER A N 1
ATOM 1033 C CA . SER A 1 135 ? 14.626 2.803 9.401 1.00 80.50 135 SER A CA 1
ATOM 1034 C C . SER A 1 135 ? 15.333 3.692 8.367 1.00 80.50 135 SER A C 1
ATOM 1036 O O . SER A 1 135 ? 16.480 3.399 8.001 1.00 80.50 135 SER A O 1
ATOM 1038 N N . PRO A 1 136 ? 14.671 4.750 7.866 1.00 79.69 136 PRO A N 1
ATOM 1039 C CA . PRO A 1 136 ? 15.273 5.658 6.901 1.00 79.69 136 PRO A CA 1
ATOM 1040 C C . PRO A 1 136 ? 16.380 6.495 7.553 1.00 79.69 136 PRO A C 1
ATOM 1042 O O . PRO A 1 136 ? 16.449 6.641 8.774 1.00 79.69 136 PRO A O 1
ATOM 1045 N N . SER A 1 137 ? 17.242 7.087 6.727 1.00 80.81 137 SER A N 1
ATOM 1046 C CA . SER A 1 137 ? 18.210 8.097 7.167 1.00 80.81 137 SER A CA 1
ATOM 1047 C C . SER A 1 137 ? 17.594 9.480 6.987 1.00 80.81 137 SER A C 1
ATOM 1049 O O . SER A 1 137 ? 17.690 10.077 5.914 1.00 80.81 137 SER A O 1
ATOM 1051 N N . GLY A 1 138 ? 16.889 9.971 8.007 1.00 79.94 138 GLY A N 1
ATOM 1052 C CA . GLY A 1 138 ? 16.039 11.154 7.861 1.00 79.94 138 GLY A CA 1
ATOM 1053 C C . GLY A 1 138 ? 14.858 10.856 6.930 1.00 79.94 138 GLY A C 1
ATOM 1054 O O . GLY A 1 138 ? 14.014 10.027 7.259 1.00 79.94 138 GLY A O 1
ATOM 1055 N N . VAL A 1 139 ? 14.805 11.508 5.762 1.00 73.06 139 VAL A N 1
ATOM 1056 C CA . VAL A 1 139 ? 13.787 11.256 4.715 1.00 73.06 139 VAL A CA 1
ATOM 1057 C C . VAL A 1 139 ? 14.264 10.303 3.616 1.00 73.06 139 VAL A C 1
ATOM 1059 O O . VAL A 1 139 ? 13.480 9.933 2.745 1.00 73.06 139 VAL A O 1
ATOM 1062 N N . VAL A 1 140 ? 15.541 9.911 3.640 1.00 82.50 140 VAL A N 1
ATOM 1063 C CA . VAL A 1 140 ? 16.126 9.058 2.604 1.00 82.50 140 VAL A CA 1
ATOM 1064 C C . VAL A 1 140 ? 15.808 7.589 2.914 1.00 82.50 140 VAL A C 1
ATOM 1066 O O . VAL A 1 140 ? 16.186 7.1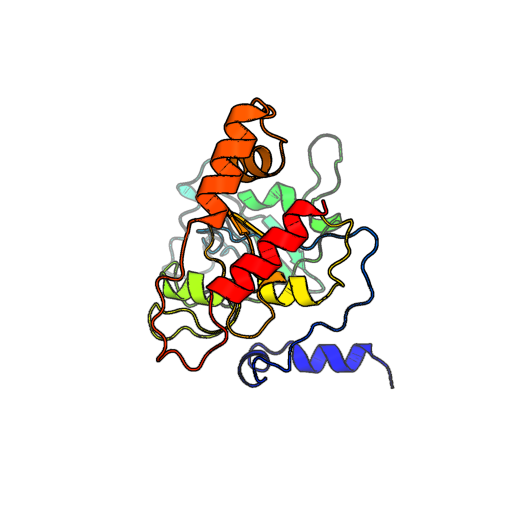02 3.987 1.00 82.50 140 VAL A O 1
ATOM 1069 N N . PRO A 1 141 ? 15.123 6.872 2.006 1.00 82.88 141 PRO A N 1
ATOM 1070 C CA . PRO A 1 141 ? 14.826 5.452 2.163 1.00 82.88 141 PRO A CA 1
ATOM 1071 C C . PRO A 1 141 ? 16.113 4.623 2.174 1.00 82.88 141 PRO A C 1
ATOM 1073 O O . PRO A 1 141 ? 17.102 4.975 1.535 1.00 82.88 141 PRO A O 1
ATOM 1076 N N . ARG A 1 142 ? 16.091 3.506 2.904 1.00 84.06 142 ARG A N 1
ATOM 1077 C CA . ARG A 1 142 ? 17.173 2.513 2.929 1.00 84.06 142 ARG A CA 1
ATOM 1078 C C . ARG A 1 142 ? 16.626 1.140 2.571 1.00 84.06 142 ARG A C 1
ATOM 1080 O O . ARG A 1 142 ? 15.580 0.761 3.097 1.00 84.06 142 ARG A O 1
ATOM 1087 N N . GLY A 1 143 ? 17.359 0.376 1.768 1.00 86.50 143 GLY A N 1
ATOM 1088 C CA . GLY A 1 143 ? 16.969 -0.945 1.292 1.00 86.50 143 GLY A CA 1
ATOM 1089 C C . GLY A 1 143 ? 16.092 -0.922 0.043 1.00 86.50 143 GLY A C 1
ATOM 1090 O O . GLY A 1 143 ? 15.651 0.122 -0.439 1.00 86.50 143 GLY A O 1
ATOM 1091 N N . SER A 1 144 ? 15.816 -2.120 -0.467 1.00 88.31 144 SER A N 1
ATOM 1092 C CA . SER A 1 144 ? 14.828 -2.326 -1.523 1.00 88.31 144 SER A CA 1
ATOM 1093 C C . SER A 1 144 ? 13.403 -2.198 -0.978 1.00 88.31 144 SER A C 1
ATOM 1095 O O . SER A 1 144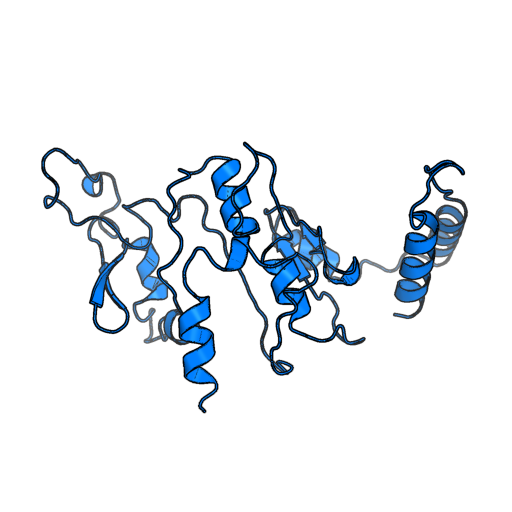 ? 13.140 -2.511 0.184 1.00 88.31 144 SER A O 1
ATOM 1097 N N . SER A 1 145 ? 12.471 -1.777 -1.831 1.00 89.50 145 SER A N 1
ATOM 1098 C CA . SER A 1 145 ? 11.043 -1.786 -1.516 1.00 89.50 145 SER A CA 1
ATOM 1099 C C . SER A 1 145 ? 10.546 -3.204 -1.233 1.00 89.50 145 SER A C 1
ATOM 1101 O O . SER A 1 145 ? 11.047 -4.164 -1.819 1.00 89.50 145 SER A O 1
ATOM 1103 N N . LEU A 1 146 ? 9.512 -3.338 -0.398 1.00 85.81 146 LEU A N 1
ATOM 1104 C CA . LEU A 1 146 ? 8.881 -4.620 -0.092 1.00 85.81 146 LEU A CA 1
ATOM 1105 C C . LEU A 1 146 ? 8.450 -5.328 -1.379 1.00 85.81 146 LEU A C 1
ATOM 1107 O O . LEU A 1 146 ? 8.782 -6.492 -1.552 1.00 85.81 146 LEU A O 1
ATOM 1111 N N . GLY A 1 147 ? 7.804 -4.619 -2.312 1.00 85.81 147 GLY A N 1
ATOM 1112 C CA . GLY A 1 147 ? 7.426 -5.181 -3.616 1.00 85.81 147 GLY A CA 1
ATOM 1113 C C . GLY A 1 147 ? 8.617 -5.768 -4.383 1.00 85.81 147 GLY A C 1
ATOM 1114 O O . GLY A 1 147 ? 8.524 -6.873 -4.901 1.00 85.81 147 GLY A O 1
ATOM 1115 N N . THR A 1 148 ? 9.770 -5.090 -4.367 1.00 87.81 148 THR A N 1
ATOM 1116 C CA . THR A 1 148 ? 11.022 -5.589 -4.966 1.00 87.81 148 THR A CA 1
ATOM 1117 C C . THR A 1 148 ? 11.510 -6.865 -4.285 1.00 87.81 148 THR A C 1
ATOM 1119 O O . THR A 1 148 ? 11.895 -7.805 -4.969 1.00 87.81 148 THR A O 1
ATOM 1122 N N . VAL A 1 149 ? 11.495 -6.924 -2.948 1.00 85.75 149 VAL A N 1
ATOM 1123 C CA . VAL A 1 149 ? 11.884 -8.136 -2.204 1.00 85.75 149 VAL A CA 1
ATOM 1124 C C . VAL A 1 149 ? 10.924 -9.284 -2.524 1.00 85.75 149 VAL A C 1
ATOM 1126 O O . VAL A 1 149 ? 11.374 -10.386 -2.822 1.00 85.75 149 VAL A O 1
ATOM 1129 N N . MET A 1 150 ? 9.616 -9.020 -2.520 1.00 82.00 150 MET A N 1
ATOM 1130 C CA . MET A 1 150 ? 8.571 -10.007 -2.811 1.00 82.00 150 MET A CA 1
ATOM 1131 C C . MET A 1 150 ? 8.670 -10.555 -4.235 1.00 82.00 150 MET A C 1
ATOM 1133 O O . MET A 1 150 ? 8.519 -11.758 -4.429 1.00 82.00 150 MET A O 1
ATOM 1137 N N . ALA A 1 151 ? 9.026 -9.713 -5.208 1.00 82.62 151 ALA A N 1
ATOM 1138 C CA . ALA A 1 151 ? 9.258 -10.134 -6.586 1.00 82.62 151 ALA A CA 1
ATOM 1139 C C . ALA A 1 151 ? 10.405 -11.155 -6.722 1.00 82.62 151 ALA A C 1
ATOM 1141 O O . ALA A 1 151 ? 10.409 -11.927 -7.672 1.00 82.62 151 ALA A O 1
ATOM 1142 N N . TH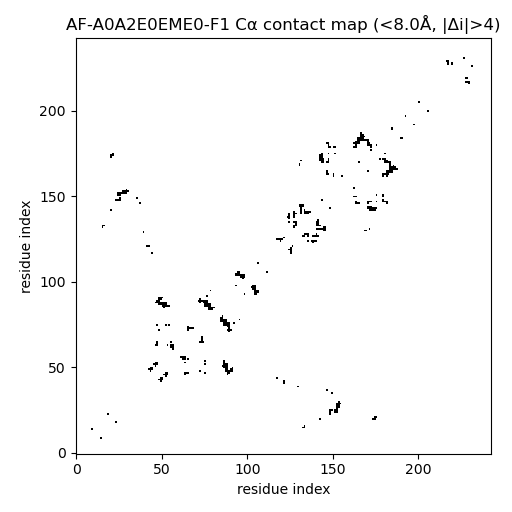R A 1 152 ? 11.348 -11.215 -5.769 1.00 81.06 152 THR A N 1
ATOM 1143 C CA . THR A 1 152 ? 12.421 -12.233 -5.770 1.00 81.06 152 THR A CA 1
ATOM 1144 C C . THR A 1 152 ? 11.962 -13.627 -5.357 1.00 81.06 152 THR A C 1
ATOM 1146 O O . THR A 1 152 ? 12.732 -14.576 -5.496 1.00 81.06 152 THR A O 1
ATOM 1149 N N . GLY A 1 153 ? 10.749 -13.748 -4.808 1.00 75.00 153 GLY A N 1
ATOM 1150 C CA . GLY A 1 153 ? 10.209 -15.015 -4.322 1.00 75.00 153 GLY A CA 1
ATOM 1151 C C . GLY A 1 153 ? 9.765 -15.974 -5.424 1.00 75.00 153 GLY A C 1
ATOM 1152 O O . GLY A 1 153 ? 9.557 -17.145 -5.134 1.00 75.00 153 GLY A O 1
ATOM 1153 N N . GLY A 1 154 ? 9.626 -15.496 -6.663 1.00 69.69 154 GLY A N 1
ATOM 1154 C CA . GLY A 1 154 ? 9.277 -16.308 -7.827 1.00 69.69 154 GLY A CA 1
ATOM 1155 C C . GLY A 1 154 ? 10.317 -16.189 -8.938 1.00 69.69 154 GLY A C 1
ATOM 1156 O O . GLY A 1 154 ? 11.058 -15.206 -9.015 1.00 69.69 154 GLY A O 1
ATOM 1157 N N . GLY A 1 155 ? 10.371 -17.198 -9.807 1.00 63.81 155 GLY A N 1
ATOM 1158 C CA . GLY A 1 155 ? 11.153 -17.127 -11.035 1.00 63.81 155 GLY A CA 1
ATOM 1159 C C . GLY A 1 155 ? 10.604 -16.057 -11.980 1.00 63.81 155 GLY A C 1
ATOM 1160 O O . GLY A 1 155 ? 9.393 -15.908 -12.140 1.00 63.81 155 GLY A O 1
ATOM 1161 N N . LEU A 1 156 ? 11.499 -15.319 -12.635 1.00 68.25 156 LEU A N 1
ATOM 1162 C CA . LEU A 1 156 ? 11.134 -14.505 -13.792 1.00 68.25 156 LEU A CA 1
ATOM 1163 C C . LEU A 1 156 ? 10.925 -15.461 -14.971 1.00 68.25 156 LEU A C 1
ATOM 1165 O O . LEU A 1 156 ? 11.898 -15.969 -15.527 1.00 68.25 156 LEU A O 1
ATOM 1169 N N . SER A 1 157 ? 9.671 -15.758 -15.307 1.00 63.50 157 SER A N 1
ATOM 1170 C CA . SER A 1 157 ? 9.323 -16.614 -16.443 1.00 63.50 157 SER A CA 1
ATOM 1171 C C . SER A 1 157 ? 9.004 -15.777 -17.683 1.00 63.50 157 SER A C 1
ATOM 1173 O O . SER A 1 157 ? 8.482 -14.667 -17.583 1.00 63.50 157 SER A O 1
ATOM 1175 N N . GLU A 1 158 ? 9.304 -16.310 -18.871 1.00 57.81 158 GLU A N 1
ATOM 1176 C CA . GLU A 1 158 ? 9.094 -15.611 -20.153 1.00 57.81 158 GLU A CA 1
ATOM 1177 C C . GLU A 1 158 ? 7.615 -15.277 -20.436 1.00 57.81 158 GLU A C 1
ATOM 1179 O O . GLU A 1 158 ? 7.330 -14.396 -21.239 1.00 57.81 158 GLU A O 1
ATOM 1184 N N . GLY A 1 159 ? 6.668 -15.923 -19.746 1.00 58.00 159 GLY A N 1
ATOM 1185 C CA . GLY A 1 159 ? 5.231 -15.639 -19.857 1.00 58.00 159 GLY A CA 1
ATOM 1186 C C . GLY A 1 159 ? 4.716 -14.527 -18.935 1.00 58.00 159 GLY A C 1
ATOM 1187 O O . GLY A 1 159 ? 3.525 -14.216 -18.959 1.00 58.00 159 GLY A O 1
ATOM 1188 N N . LEU A 1 160 ? 5.568 -13.943 -18.086 1.00 63.34 160 LEU A N 1
ATOM 1189 C CA . LEU A 1 160 ? 5.140 -12.981 -17.076 1.00 63.34 160 LEU A CA 1
ATOM 1190 C C . LEU A 1 160 ? 5.280 -11.541 -17.594 1.00 63.34 160 LEU A C 1
ATOM 1192 O O . LEU A 1 160 ? 6.360 -10.959 -17.577 1.00 63.34 160 LEU A O 1
ATOM 1196 N N . VAL A 1 161 ? 4.162 -10.958 -18.038 1.00 58.53 161 VAL A N 1
ATOM 1197 C CA . VAL A 1 161 ? 4.126 -9.644 -18.717 1.00 58.53 161 VAL A CA 1
ATOM 1198 C C . VAL A 1 161 ? 4.652 -8.496 -17.838 1.00 58.53 161 VAL A C 1
ATOM 1200 O O . VAL A 1 161 ? 5.342 -7.612 -18.337 1.00 58.53 161 VAL A O 1
ATOM 1203 N N . LEU A 1 162 ? 4.371 -8.506 -16.526 1.00 66.62 162 LEU A N 1
ATOM 1204 C CA . LEU A 1 162 ? 4.898 -7.529 -15.561 1.00 66.62 162 LEU A CA 1
ATOM 1205 C C . LEU A 1 162 ? 5.143 -8.188 -14.189 1.00 66.62 162 LEU A C 1
ATOM 1207 O O . LEU A 1 162 ? 4.177 -8.477 -13.479 1.00 66.62 162 LEU A O 1
ATOM 1211 N N . PRO A 1 163 ? 6.404 -8.408 -13.770 1.00 70.62 163 PRO A N 1
ATOM 1212 C CA . PRO A 1 163 ? 6.703 -9.098 -12.512 1.00 70.62 163 PRO A CA 1
ATOM 1213 C C . PRO A 1 163 ? 6.521 -8.237 -11.265 1.00 70.62 163 PRO A C 1
ATOM 1215 O O . PRO A 1 163 ? 6.283 -8.770 -10.183 1.00 70.62 163 PRO A O 1
ATOM 1218 N N . ASN A 1 164 ? 6.629 -6.912 -11.388 1.00 85.69 164 ASN A N 1
ATOM 1219 C CA . ASN A 1 164 ? 6.522 -6.007 -10.252 1.00 85.69 164 ASN A CA 1
ATOM 1220 C C . ASN A 1 164 ? 6.076 -4.608 -10.697 1.00 85.69 164 ASN A C 1
ATOM 1222 O O . ASN A 1 164 ? 6.705 -3.995 -11.562 1.00 85.69 164 ASN A O 1
ATOM 1226 N N . VAL A 1 165 ? 5.018 -4.085 -10.078 1.00 88.31 165 VAL A N 1
ATOM 1227 C CA . VAL A 1 165 ? 4.443 -2.771 -10.392 1.00 88.31 165 VAL A CA 1
ATOM 1228 C C . VAL A 1 165 ? 4.166 -2.007 -9.099 1.00 88.31 165 VAL A C 1
ATOM 1230 O O . VAL A 1 165 ? 3.672 -2.573 -8.126 1.00 88.31 165 VAL A O 1
ATOM 1233 N N . SER A 1 166 ? 4.478 -0.710 -9.087 1.00 89.69 166 SER A N 1
ATOM 1234 C CA . SER A 1 166 ? 4.266 0.189 -7.949 1.00 89.69 166 SER A CA 1
ATOM 1235 C C . SER A 1 166 ? 3.442 1.403 -8.368 1.00 89.69 166 SER A C 1
ATOM 1237 O O . SER A 1 166 ? 3.912 2.248 -9.131 1.00 89.69 166 SER A O 1
ATOM 1239 N N . ILE A 1 167 ? 2.228 1.520 -7.832 1.00 88.12 167 ILE A N 1
ATOM 1240 C CA . ILE A 1 167 ? 1.292 2.609 -8.141 1.00 88.12 167 ILE A CA 1
ATOM 1241 C C . ILE A 1 167 ? 1.361 3.660 -7.047 1.00 88.12 167 ILE A C 1
ATOM 1243 O O . ILE A 1 167 ? 1.239 3.340 -5.864 1.00 88.12 167 ILE A O 1
ATOM 1247 N N . SER A 1 168 ? 1.552 4.921 -7.431 1.00 84.88 168 SER A N 1
ATOM 1248 C CA . SER A 1 168 ? 1.560 6.077 -6.524 1.00 84.88 168 SER A CA 1
ATOM 1249 C C . SER A 1 168 ? 2.582 5.991 -5.378 1.00 84.88 168 SER A C 1
ATOM 1251 O O . SER A 1 168 ? 2.619 6.877 -4.529 1.00 84.88 168 SER A O 1
ATOM 1253 N N . LEU A 1 169 ? 3.448 4.975 -5.342 1.00 84.06 169 LEU A N 1
ATOM 1254 C CA . LEU A 1 169 ? 4.516 4.770 -4.369 1.00 84.06 169 LEU A CA 1
ATOM 1255 C C . LEU A 1 169 ? 5.865 4.709 -5.090 1.00 84.06 169 LEU A C 1
ATOM 1257 O O . LEU A 1 169 ? 5.947 4.218 -6.220 1.00 84.06 169 LEU A O 1
ATOM 1261 N N . PRO A 1 170 ? 6.939 5.220 -4.468 1.00 86.06 170 PRO A N 1
ATOM 1262 C CA . PRO A 1 170 ? 8.269 5.046 -5.023 1.00 86.06 170 PRO A CA 1
ATOM 1263 C C . PRO A 1 170 ? 8.683 3.567 -4.971 1.00 86.06 170 PRO A C 1
ATOM 1265 O O . PRO A 1 170 ? 8.263 2.835 -4.081 1.00 86.06 170 PRO A O 1
ATOM 1268 N N . SER A 1 171 ? 9.531 3.144 -5.905 1.00 89.19 171 SER A N 1
ATOM 1269 C CA . SER A 1 171 ? 10.095 1.793 -5.969 1.00 89.19 171 SER A CA 1
ATOM 1270 C C . SER A 1 171 ? 11.611 1.898 -5.837 1.00 89.19 171 SER A C 1
ATOM 1272 O O . SER A 1 171 ? 12.236 2.692 -6.540 1.00 89.19 171 SER A O 1
ATOM 1274 N N . PHE A 1 172 ? 12.193 1.142 -4.909 1.00 89.69 172 PHE A N 1
ATOM 1275 C CA . PHE A 1 172 ? 13.626 1.127 -4.632 1.00 89.69 172 PHE A CA 1
ATOM 1276 C C . PHE A 1 172 ? 14.180 -0.285 -4.817 1.00 89.69 172 PHE A C 1
ATOM 1278 O O . PHE A 1 172 ? 13.550 -1.275 -4.428 1.00 89.69 172 PHE A O 1
ATOM 1285 N N . ASN A 1 173 ? 15.379 -0.382 -5.384 1.00 89.25 173 ASN A N 1
ATOM 1286 C CA . ASN A 1 173 ? 16.105 -1.636 -5.522 1.00 89.25 173 ASN A CA 1
ATOM 1287 C C . ASN A 1 173 ? 17.596 -1.398 -5.264 1.00 89.25 173 ASN A C 1
ATOM 1289 O O . ASN A 1 173 ? 18.303 -0.872 -6.115 1.00 89.25 173 ASN A O 1
ATOM 1293 N N . GLU A 1 174 ? 18.054 -1.751 -4.065 1.00 86.31 174 GLU A N 1
ATOM 1294 C CA . GLU A 1 174 ? 19.453 -1.577 -3.647 1.00 86.31 174 GLU A CA 1
ATOM 1295 C C . GLU A 1 174 ? 20.275 -2.864 -3.840 1.00 86.31 174 GLU A C 1
ATOM 1297 O O . GLU A 1 174 ? 21.501 -2.829 -3.911 1.00 86.31 174 GLU A O 1
ATOM 1302 N N . ALA A 1 175 ? 19.605 -4.019 -3.896 1.00 81.56 175 ALA A N 1
ATOM 1303 C CA . ALA A 1 175 ? 20.225 -5.310 -3.603 1.00 81.56 175 ALA A CA 1
ATOM 1304 C C . ALA A 1 175 ? 20.042 -6.393 -4.674 1.00 81.56 175 ALA A C 1
ATOM 1306 O O . ALA A 1 175 ? 20.766 -7.393 -4.652 1.00 81.56 175 ALA A O 1
ATOM 1307 N N . TYR A 1 176 ? 19.070 -6.233 -5.572 1.00 84.19 176 TYR A N 1
ATOM 1308 C CA . TYR A 1 176 ? 18.632 -7.287 -6.486 1.00 84.19 176 TYR A CA 1
ATOM 1309 C C . TYR A 1 176 ? 18.880 -6.907 -7.942 1.00 84.19 176 TYR A C 1
ATOM 1311 O O . TYR A 1 176 ? 19.162 -5.754 -8.263 1.00 84.19 176 TYR A O 1
ATOM 1319 N N . ALA A 1 177 ? 18.774 -7.895 -8.834 1.00 82.38 177 ALA A N 1
ATOM 1320 C CA . ALA A 1 177 ? 18.885 -7.648 -10.265 1.00 82.38 177 ALA A CA 1
ATOM 1321 C C . ALA A 1 177 ? 17.847 -6.597 -10.716 1.00 82.38 177 ALA A C 1
ATOM 1323 O O . ALA A 1 177 ? 16.749 -6.560 -10.147 1.00 82.38 177 ALA A O 1
ATOM 1324 N N . PRO A 1 178 ? 18.166 -5.766 -11.726 1.00 82.56 178 PRO A N 1
ATOM 1325 C CA . PRO A 1 178 ? 17.257 -4.734 -12.224 1.00 82.56 178 PRO A CA 1
ATOM 1326 C C . PRO A 1 178 ? 15.871 -5.264 -12.597 1.00 82.56 178 PRO A C 1
ATOM 1328 O O . PRO A 1 178 ? 14.891 -4.566 -12.354 1.00 82.56 178 PRO A O 1
ATOM 1331 N N . ASP A 1 179 ? 15.793 -6.508 -13.075 1.00 80.75 179 ASP A N 1
ATOM 1332 C CA . ASP A 1 179 ? 14.561 -7.186 -13.496 1.00 80.75 179 ASP A CA 1
ATOM 1333 C C . ASP A 1 179 ? 13.505 -7.329 -12.374 1.00 80.75 179 ASP A C 1
ATOM 1335 O O . ASP A 1 179 ? 12.323 -7.482 -12.660 1.00 80.75 179 ASP A O 1
ATOM 1339 N N . TYR A 1 180 ? 13.897 -7.232 -11.095 1.00 83.56 180 TYR A N 1
ATOM 1340 C CA . TYR A 1 180 ? 12.965 -7.253 -9.953 1.00 83.56 180 TYR A CA 1
ATOM 1341 C C . TYR A 1 180 ? 12.457 -5.861 -9.544 1.00 83.56 180 TYR A C 1
ATOM 1343 O O . TYR A 1 180 ? 11.620 -5.737 -8.646 1.00 83.56 180 TYR A O 1
ATOM 1351 N N . THR A 1 181 ? 12.975 -4.794 -10.155 1.00 87.62 181 THR A N 1
ATOM 1352 C CA . THR A 1 181 ? 12.595 -3.415 -9.825 1.00 87.62 181 THR A CA 1
ATOM 1353 C C . THR A 1 181 ? 11.163 -3.148 -10.265 1.00 87.62 181 THR A C 1
ATOM 1355 O O . THR A 1 181 ? 10.812 -3.386 -11.416 1.00 87.62 181 THR A O 1
ATOM 1358 N N . GLY A 1 182 ? 10.337 -2.613 -9.365 1.00 88.50 182 GLY A N 1
ATOM 1359 C CA . GLY A 1 182 ? 8.948 -2.306 -9.699 1.00 88.50 182 GLY A CA 1
ATOM 1360 C C . GLY A 1 182 ? 8.843 -1.174 -10.716 1.00 88.50 182 GLY A C 1
ATOM 1361 O O . GLY A 1 182 ? 9.401 -0.097 -10.483 1.00 88.50 182 GLY A O 1
ATOM 1362 N N . VAL A 1 183 ? 8.094 -1.400 -11.798 1.00 88.88 183 VAL A N 1
ATOM 1363 C CA . VAL A 1 183 ? 7.713 -0.354 -12.755 1.00 88.88 183 VAL A CA 1
ATOM 1364 C C . VAL A 1 183 ? 6.764 0.607 -12.051 1.00 88.88 183 VAL A C 1
ATOM 1366 O O . VAL A 1 183 ? 5.765 0.190 -11.465 1.00 88.88 183 VAL A O 1
ATOM 1369 N N . ARG A 1 184 ? 7.095 1.899 -12.053 1.00 88.62 184 ARG A N 1
ATOM 1370 C CA . ARG A 1 184 ? 6.330 2.902 -11.312 1.00 88.62 184 ARG A CA 1
ATOM 1371 C C . ARG A 1 184 ? 5.317 3.594 -12.209 1.00 88.62 184 ARG A C 1
ATOM 1373 O O . ARG A 1 184 ? 5.697 4.162 -13.228 1.00 88.62 184 ARG A O 1
ATOM 1380 N N . THR A 1 185 ? 4.080 3.671 -11.737 1.00 87.88 185 THR A N 1
ATOM 1381 C CA . THR A 1 185 ? 3.047 4.535 -12.311 1.00 87.88 185 THR A CA 1
ATOM 1382 C C . THR A 1 185 ? 2.518 5.527 -11.281 1.00 87.88 185 THR A C 1
ATOM 1384 O O . THR A 1 185 ? 2.685 5.354 -10.066 1.00 87.88 185 THR A O 1
ATOM 1387 N N . SER A 1 186 ? 1.920 6.619 -11.754 1.00 85.62 186 SER A N 1
ATOM 1388 C CA . SER A 1 186 ? 1.320 7.616 -10.864 1.00 85.62 186 SER A CA 1
ATOM 1389 C C . SER A 1 186 ? -0.081 7.192 -10.456 1.00 85.62 186 SER A C 1
ATOM 1391 O O . SER A 1 186 ? -0.443 7.374 -9.294 1.00 85.62 186 SER A O 1
ATOM 1393 N N . THR A 1 187 ? -0.830 6.591 -11.381 1.00 84.50 187 THR A N 1
ATOM 1394 C CA . THR A 1 187 ? -2.194 6.109 -11.174 1.00 84.50 187 THR A CA 1
ATOM 1395 C C . THR A 1 187 ? -2.352 4.654 -11.630 1.00 84.50 187 THR A C 1
ATOM 1397 O O . THR A 1 187 ? -1.481 4.096 -12.301 1.00 84.50 187 THR A O 1
ATOM 1400 N N . ALA A 1 188 ? -3.441 4.004 -11.209 1.00 80.00 188 ALA A N 1
ATOM 1401 C CA . ALA A 1 188 ? -3.753 2.643 -11.646 1.00 80.00 188 ALA A CA 1
ATOM 1402 C C . ALA A 1 188 ? -4.113 2.562 -13.148 1.00 80.00 188 ALA A C 1
ATOM 1404 O O . ALA A 1 188 ? -3.608 1.646 -13.797 1.00 80.00 188 ALA A O 1
ATOM 1405 N N . PRO A 1 189 ? -4.898 3.501 -13.728 1.00 83.50 189 PRO A N 1
ATOM 1406 C CA . PRO A 1 189 ? -5.144 3.546 -15.173 1.00 83.50 189 PRO A CA 1
ATOM 1407 C C . PRO A 1 189 ? -3.879 3.551 -16.036 1.00 83.50 189 PRO A C 1
ATOM 1409 O O . PRO A 1 189 ? -3.843 2.843 -17.034 1.00 83.50 189 PRO A O 1
ATOM 1412 N N . ASP A 1 190 ? -2.810 4.229 -15.609 1.00 82.69 190 ASP A N 1
ATOM 1413 C CA . ASP A 1 190 ? -1.537 4.258 -16.350 1.00 82.69 190 ASP A CA 1
ATOM 1414 C C . ASP A 1 190 ? -0.954 2.846 -16.600 1.00 82.69 190 ASP A C 1
ATOM 1416 O O . ASP A 1 190 ? -0.200 2.637 -17.548 1.00 82.69 190 ASP A O 1
ATOM 1420 N N . ILE A 1 191 ? -1.260 1.862 -15.740 1.00 79.06 191 ILE A N 1
ATOM 1421 C CA . ILE A 1 191 ? -0.832 0.468 -15.953 1.00 79.06 191 ILE A CA 1
ATOM 1422 C C . ILE A 1 191 ? -1.614 -0.162 -17.094 1.00 79.06 191 ILE A C 1
ATOM 1424 O O .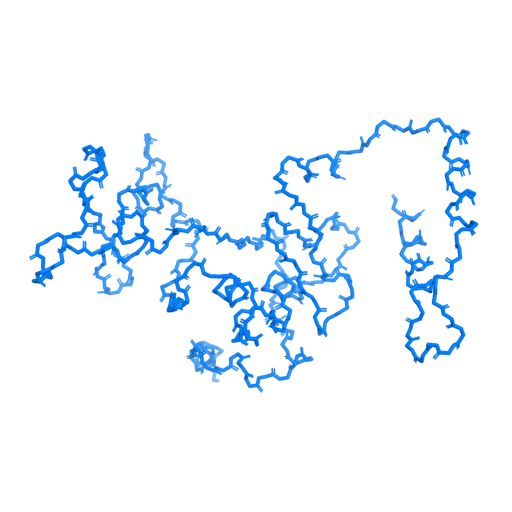 ILE A 1 191 ? -1.055 -0.941 -17.859 1.00 79.06 191 ILE A O 1
ATOM 1428 N N . ILE A 1 192 ? -2.906 0.147 -17.193 1.00 77.69 192 ILE A N 1
ATOM 1429 C CA . ILE A 1 192 ? -3.747 -0.348 -18.279 1.00 77.69 192 ILE A CA 1
ATOM 1430 C C . ILE A 1 192 ? -3.201 0.197 -19.594 1.00 77.69 192 ILE A C 1
ATOM 1432 O O . ILE A 1 192 ? -3.019 -0.585 -20.518 1.00 77.69 192 ILE A O 1
ATOM 1436 N N . ASP A 1 193 ? -2.834 1.476 -19.652 1.00 75.62 193 ASP A N 1
ATOM 1437 C CA . ASP A 1 193 ? -2.203 2.068 -20.837 1.00 75.62 193 ASP A CA 1
ATOM 1438 C C . ASP A 1 193 ? -0.845 1.424 -21.155 1.00 75.62 193 ASP A C 1
ATOM 1440 O O . ASP A 1 193 ? -0.525 1.204 -22.318 1.00 75.62 193 ASP A O 1
ATOM 1444 N N . LEU A 1 194 ? -0.056 1.067 -20.133 1.00 73.69 194 LEU A N 1
ATOM 1445 C CA . LEU A 1 194 ? 1.211 0.349 -20.312 1.00 73.69 194 LEU A CA 1
ATOM 1446 C C . LEU A 1 194 ? 1.015 -1.076 -20.860 1.00 73.69 194 LEU A C 1
ATOM 1448 O O . LEU A 1 194 ? 1.849 -1.563 -21.621 1.00 73.69 194 LEU A O 1
ATOM 1452 N N . LEU A 1 195 ? -0.044 -1.761 -20.425 1.00 71.56 195 LEU A N 1
ATOM 1453 C CA . LEU A 1 195 ? -0.349 -3.148 -20.789 1.00 71.56 195 LEU A CA 1
ATOM 1454 C C . LEU A 1 195 ? -1.166 -3.270 -22.074 1.00 71.56 195 LEU A C 1
ATOM 1456 O O . LEU A 1 195 ? -1.168 -4.327 -22.707 1.00 71.56 195 LEU A O 1
ATOM 1460 N N . THR A 1 196 ? -1.884 -2.218 -22.446 1.00 71.25 196 THR A N 1
ATOM 1461 C CA . THR A 1 196 ? -2.646 -2.179 -23.685 1.00 71.25 196 THR A CA 1
ATOM 1462 C C . THR A 1 196 ? -1.660 -1.935 -24.811 1.00 71.25 196 THR A C 1
ATOM 1464 O O . THR A 1 196 ? -0.967 -0.920 -24.832 1.00 71.25 196 THR A O 1
ATOM 1467 N N . ALA A 1 197 ? -1.579 -2.879 -25.750 1.00 60.56 197 ALA A N 1
ATOM 1468 C CA . ALA A 1 197 ? -0.813 -2.668 -26.967 1.00 60.56 197 ALA A CA 1
ATOM 1469 C C . ALA A 1 197 ? -1.331 -1.389 -27.638 1.00 60.56 197 ALA A C 1
ATOM 1471 O O . ALA A 1 197 ? -2.495 -1.317 -28.037 1.00 60.56 197 ALA A O 1
ATOM 1472 N N . GLY A 1 198 ? -0.476 -0.368 -27.701 1.00 63.41 198 GLY A N 1
ATOM 1473 C CA . GLY A 1 198 ? -0.771 0.836 -28.461 1.00 63.41 198 GLY A CA 1
ATOM 1474 C C . GLY A 1 198 ? -1.026 0.486 -29.925 1.00 63.41 198 GLY A C 1
ATOM 1475 O O . GLY A 1 198 ? -0.632 -0.579 -30.408 1.00 63.41 198 GLY A O 1
ATOM 1476 N N . GLU A 1 199 ? -1.689 1.390 -30.637 1.00 66.38 199 GLU A N 1
ATOM 1477 C CA . GLU A 1 199 ? -1.850 1.265 -32.082 1.00 66.38 199 GLU A CA 1
ATOM 1478 C C . GLU A 1 199 ? -0.465 1.064 -32.720 1.00 66.38 199 GLU A C 1
ATOM 1480 O O . GLU A 1 199 ? 0.474 1.812 -32.426 1.00 66.38 199 GLU A O 1
ATOM 1485 N N . SER A 1 200 ? -0.310 0.007 -33.528 1.00 66.31 200 SER A N 1
ATOM 1486 C CA . SER A 1 200 ? 0.966 -0.280 -34.186 1.00 66.31 200 SER A CA 1
ATOM 1487 C C . SER A 1 200 ? 1.349 0.933 -35.023 1.00 66.31 200 SER A C 1
ATOM 1489 O O . SER A 1 200 ? 0.595 1.384 -35.888 1.00 66.31 200 SER A O 1
ATOM 1491 N N . LEU A 1 201 ? 2.518 1.495 -34.723 1.00 74.69 201 LEU A N 1
ATOM 1492 C CA . LEU A 1 201 ? 3.059 2.587 -35.509 1.00 74.69 201 LEU A CA 1
ATOM 1493 C C . LEU A 1 201 ? 3.303 2.061 -36.926 1.00 74.69 201 LEU A C 1
ATOM 1495 O O . LEU A 1 201 ? 3.749 0.930 -37.108 1.00 74.69 201 LEU A O 1
ATOM 1499 N N . GLY A 1 202 ? 3.020 2.876 -37.944 1.00 83.69 202 GLY A N 1
ATOM 1500 C CA . GLY A 1 202 ? 3.302 2.484 -39.324 1.00 83.69 202 GLY A CA 1
ATOM 1501 C C . GLY A 1 202 ? 4.763 2.038 -39.477 1.00 83.69 202 GLY A C 1
ATOM 1502 O O . GLY A 1 202 ? 5.655 2.612 -38.849 1.00 83.69 202 GLY A O 1
ATOM 1503 N N . ASN A 1 203 ? 5.013 1.033 -40.322 1.00 83.06 203 ASN A N 1
ATOM 1504 C CA . ASN A 1 203 ? 6.331 0.396 -40.486 1.00 83.06 203 ASN A CA 1
ATOM 1505 C C . ASN A 1 203 ? 7.491 1.398 -40.656 1.00 83.06 203 ASN A C 1
ATOM 1507 O O . ASN A 1 203 ? 8.597 1.171 -40.171 1.00 83.06 203 ASN A O 1
ATOM 1511 N N . GLU A 1 204 ? 7.239 2.521 -41.333 1.00 88.25 204 GLU A N 1
ATOM 1512 C CA . GLU A 1 204 ? 8.213 3.598 -41.520 1.00 88.25 204 GLU A CA 1
ATOM 1513 C C . GLU A 1 204 ? 8.546 4.326 -40.207 1.00 88.25 204 GLU A C 1
ATOM 1515 O O . GLU A 1 204 ? 9.715 4.542 -39.887 1.00 88.25 204 GLU A O 1
ATOM 1520 N N . THR A 1 205 ? 7.536 4.652 -39.400 1.00 84.44 205 THR A N 1
ATOM 1521 C CA . THR A 1 205 ? 7.714 5.280 -38.086 1.00 84.44 205 THR A CA 1
ATOM 1522 C C . THR A 1 205 ? 8.433 4.347 -37.116 1.00 84.44 205 THR A C 1
ATOM 1524 O O . THR A 1 205 ? 9.330 4.789 -36.398 1.00 84.44 205 THR A O 1
ATOM 1527 N N . GLU A 1 206 ? 8.112 3.050 -37.125 1.00 82.56 206 GLU A N 1
ATOM 1528 C CA . GLU A 1 206 ? 8.865 2.064 -36.344 1.00 82.56 206 GLU A CA 1
ATOM 1529 C C . GLU A 1 206 ? 10.330 1.982 -36.777 1.00 82.56 206 GLU A C 1
ATOM 1531 O O . GLU A 1 206 ? 11.219 1.932 -35.925 1.00 82.56 206 GLU A O 1
ATOM 1536 N N . ALA A 1 207 ? 10.605 1.988 -38.084 1.00 85.50 207 ALA A N 1
ATOM 1537 C CA . ALA A 1 207 ? 11.970 1.961 -38.599 1.00 85.50 207 ALA A CA 1
ATOM 1538 C C . ALA A 1 207 ? 12.767 3.199 -38.151 1.00 85.50 207 ALA A C 1
ATOM 1540 O O . ALA A 1 207 ? 13.907 3.068 -37.698 1.00 85.50 207 ALA A O 1
ATOM 1541 N N . LEU A 1 208 ? 12.151 4.386 -38.197 1.00 87.12 208 LEU A N 1
ATOM 1542 C CA . LEU A 1 208 ? 12.754 5.633 -37.719 1.00 87.12 208 LEU A CA 1
ATOM 1543 C C . LEU A 1 208 ? 13.002 5.618 -36.205 1.00 87.12 208 LEU A C 1
ATOM 1545 O O . LEU A 1 208 ? 14.074 6.025 -35.756 1.00 87.12 208 LEU A O 1
ATOM 1549 N N . LEU A 1 209 ? 12.059 5.104 -35.410 1.00 82.00 209 LEU A N 1
ATOM 1550 C CA . LEU A 1 209 ? 12.230 4.946 -33.963 1.00 82.00 209 LEU A CA 1
ATOM 1551 C C . LEU A 1 209 ? 13.355 3.970 -33.625 1.00 82.00 209 LEU A C 1
ATOM 1553 O O . LEU A 1 209 ? 14.170 4.266 -32.752 1.00 82.00 209 LEU A O 1
ATOM 1557 N N . ARG A 1 210 ? 13.443 2.836 -34.328 1.00 81.56 210 ARG A N 1
ATOM 1558 C CA . ARG A 1 210 ? 14.537 1.867 -34.156 1.00 81.56 210 ARG A CA 1
ATOM 1559 C C . ARG A 1 210 ? 15.884 2.506 -34.486 1.00 81.56 210 ARG A C 1
ATOM 1561 O O . ARG A 1 210 ? 16.809 2.395 -33.686 1.00 81.56 210 ARG A O 1
ATOM 1568 N N . ALA A 1 211 ? 15.971 3.243 -35.593 1.00 85.00 211 ALA A N 1
ATOM 1569 C CA . ALA A 1 211 ? 17.182 3.966 -35.974 1.00 85.00 211 ALA A CA 1
ATOM 1570 C C . ALA A 1 211 ? 17.579 5.027 -34.931 1.00 85.00 211 ALA A C 1
ATOM 1572 O O . ALA A 1 211 ? 18.743 5.105 -34.541 1.00 85.00 211 ALA A O 1
ATOM 1573 N N . ALA A 1 212 ? 16.618 5.805 -34.421 1.00 82.31 212 ALA A N 1
ATOM 1574 C CA . ALA A 1 212 ? 16.861 6.804 -33.381 1.00 82.31 212 ALA A CA 1
ATOM 1575 C C . ALA A 1 212 ? 17.306 6.165 -32.053 1.00 82.31 212 ALA A C 1
ATOM 1577 O O . ALA A 1 212 ? 18.243 6.641 -31.409 1.00 82.31 212 ALA A O 1
ATOM 1578 N N . GLN A 1 213 ? 16.679 5.055 -31.655 1.00 75.62 213 GLN A N 1
ATOM 1579 C CA . GLN A 1 213 ? 17.093 4.275 -30.492 1.00 75.62 213 GLN A CA 1
ATOM 1580 C C . GLN A 1 213 ? 18.521 3.747 -30.665 1.00 75.62 213 GLN A C 1
ATOM 1582 O O . GLN A 1 213 ? 19.335 3.892 -29.755 1.00 75.62 213 GLN A O 1
ATOM 1587 N N . ASP A 1 214 ? 18.865 3.177 -31.814 1.00 77.12 214 ASP A N 1
ATOM 1588 C CA . ASP A 1 214 ? 20.207 2.641 -32.058 1.00 77.12 214 ASP A CA 1
ATOM 1589 C C . ASP A 1 214 ? 21.275 3.751 -32.145 1.00 77.12 214 ASP A C 1
ATOM 1591 O O . ASP A 1 214 ? 22.423 3.525 -31.764 1.00 77.12 214 ASP A O 1
ATOM 1595 N N . ALA A 1 215 ? 20.892 4.971 -32.538 1.00 78.81 215 ALA A N 1
ATOM 1596 C CA . ALA A 1 215 ? 21.766 6.145 -32.541 1.00 78.81 215 ALA A CA 1
ATOM 1597 C C . ALA A 1 215 ? 22.026 6.747 -31.142 1.00 78.81 215 ALA A C 1
ATOM 1599 O O . ALA A 1 215 ? 22.998 7.485 -30.965 1.00 78.81 215 ALA A O 1
ATOM 1600 N N . THR A 1 216 ? 21.188 6.461 -30.134 1.00 70.06 216 THR A N 1
ATOM 1601 C CA . THR A 1 216 ? 21.408 6.983 -28.768 1.00 70.06 216 THR A CA 1
ATOM 1602 C C . THR A 1 216 ? 22.646 6.370 -28.101 1.00 70.06 216 THR A C 1
ATOM 1604 O O . THR A 1 216 ? 22.750 5.156 -27.926 1.00 70.06 216 THR A O 1
ATOM 1607 N N . GLY A 1 217 ? 23.588 7.230 -27.700 1.00 67.62 217 GLY A N 1
ATOM 1608 C CA . GLY A 1 217 ? 24.820 6.859 -26.997 1.00 67.62 217 GLY A CA 1
ATOM 1609 C C . GLY A 1 217 ? 24.717 6.936 -25.468 1.00 67.62 217 GLY A C 1
ATOM 1610 O O . GLY A 1 217 ? 23.807 7.542 -24.909 1.00 67.62 217 GLY A O 1
ATOM 1611 N N . SER A 1 218 ? 25.693 6.334 -24.780 1.00 68.19 218 SER A N 1
ATOM 1612 C CA . SER A 1 218 ? 25.849 6.436 -23.321 1.00 68.19 218 SER A CA 1
ATOM 1613 C C . SER A 1 218 ? 26.150 7.876 -22.901 1.00 68.19 218 SER A C 1
ATOM 1615 O O . SER A 1 218 ? 27.106 8.468 -23.397 1.00 68.19 218 SER A O 1
ATOM 1617 N N . CYS A 1 219 ? 25.422 8.405 -21.915 1.00 68.19 219 CYS A N 1
ATOM 1618 C CA . CYS A 1 219 ? 25.788 9.648 -21.224 1.00 68.19 219 CYS A CA 1
ATOM 1619 C C . CYS A 1 219 ? 26.941 9.461 -20.219 1.00 68.19 219 CYS A C 1
ATOM 1621 O O . CYS A 1 219 ? 27.406 10.423 -19.611 1.00 68.19 219 CYS A O 1
ATOM 1623 N N . VAL A 1 220 ? 27.406 8.224 -20.032 1.00 72.19 220 VAL A N 1
ATOM 1624 C CA . VAL A 1 220 ? 28.437 7.875 -19.055 1.00 72.19 220 VAL A CA 1
ATOM 1625 C C . VAL A 1 220 ? 29.807 7.818 -19.722 1.00 72.19 220 VAL A C 1
ATOM 1627 O O . VAL A 1 220 ? 29.977 7.167 -20.757 1.00 72.19 220 VAL A O 1
ATOM 1630 N N . THR A 1 221 ? 30.783 8.506 -19.125 1.00 70.12 221 THR A N 1
ATOM 1631 C CA . THR A 1 221 ? 32.152 8.611 -19.641 1.00 70.12 221 THR A CA 1
ATOM 1632 C C . THR A 1 221 ? 32.909 7.284 -19.525 1.00 70.12 221 THR A C 1
ATOM 1634 O O . THR A 1 221 ? 32.526 6.373 -18.790 1.00 70.12 221 THR A O 1
ATOM 1637 N N . ARG A 1 222 ? 34.039 7.167 -20.239 1.00 66.44 222 ARG A N 1
ATOM 1638 C CA . ARG A 1 222 ? 34.902 5.969 -20.199 1.00 66.44 222 ARG A CA 1
ATOM 1639 C C . ARG A 1 222 ? 35.480 5.659 -18.810 1.00 66.44 222 ARG A C 1
ATOM 1641 O O . ARG A 1 222 ? 35.946 4.543 -18.626 1.00 66.44 222 ARG A O 1
ATOM 1648 N N . ALA A 1 223 ? 35.441 6.614 -17.879 1.00 74.94 223 ALA A N 1
ATOM 1649 C CA . ALA A 1 223 ? 35.977 6.502 -16.522 1.00 74.94 223 ALA A CA 1
ATOM 1650 C C . ALA A 1 223 ? 35.001 5.862 -15.512 1.00 74.94 223 ALA A C 1
ATOM 1652 O O . ALA A 1 223 ? 35.283 5.842 -14.320 1.00 74.94 223 ALA A O 1
ATOM 1653 N N . TYR A 1 224 ? 33.832 5.388 -15.956 1.00 75.19 224 TYR A N 1
ATOM 1654 C CA . TYR A 1 224 ? 32.887 4.695 -15.084 1.00 75.19 224 TYR A CA 1
ATOM 1655 C C . TYR A 1 224 ? 33.282 3.226 -14.902 1.00 75.19 224 TYR A C 1
ATOM 1657 O O . TYR A 1 224 ? 33.216 2.446 -15.852 1.00 75.19 224 TYR A O 1
ATOM 1665 N N . ASP A 1 225 ? 33.652 2.869 -13.671 1.00 70.75 225 ASP A N 1
ATOM 1666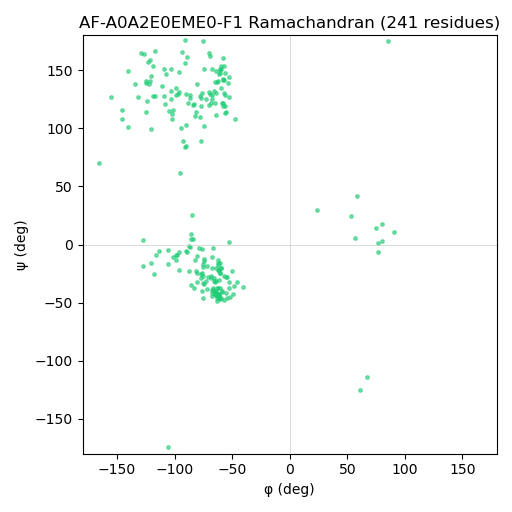 C CA . ASP A 1 225 ? 34.133 1.533 -13.281 1.00 70.75 225 ASP A CA 1
ATOM 1667 C C . ASP A 1 225 ? 33.016 0.486 -13.092 1.00 70.75 225 ASP A C 1
ATOM 1669 O O . ASP A 1 225 ? 33.287 -0.683 -12.819 1.00 70.75 225 ASP A O 1
ATOM 1673 N N . GLY A 1 226 ? 31.746 0.881 -13.224 1.00 73.88 226 GLY A N 1
ATOM 1674 C CA . GLY A 1 226 ? 30.598 -0.021 -13.117 1.00 73.88 226 GLY A CA 1
ATOM 1675 C C . GLY A 1 226 ? 30.160 -0.631 -14.453 1.00 73.88 226 GLY A C 1
ATOM 1676 O O . GLY A 1 226 ? 30.639 -0.270 -15.531 1.00 73.88 226 GLY A O 1
ATOM 1677 N N . ARG A 1 227 ? 29.167 -1.529 -14.390 1.00 68.44 227 ARG A N 1
ATOM 1678 C CA . ARG A 1 227 ? 28.460 -2.009 -15.587 1.00 68.44 227 ARG A CA 1
ATOM 1679 C C . ARG A 1 227 ? 27.835 -0.812 -16.297 1.00 68.44 227 ARG A C 1
ATOM 1681 O O . ARG A 1 227 ? 27.087 -0.050 -15.689 1.00 68.44 227 ARG A O 1
ATOM 1688 N N . ARG A 1 228 ? 28.192 -0.595 -17.562 1.00 71.88 228 ARG A N 1
ATOM 1689 C CA . ARG A 1 228 ? 27.783 0.618 -18.270 1.00 71.88 228 ARG A CA 1
ATOM 1690 C C . ARG A 1 228 ? 26.278 0.565 -18.535 1.00 71.88 228 ARG A C 1
ATOM 1692 O O . ARG A 1 228 ? 25.826 -0.412 -19.132 1.00 71.88 228 ARG A O 1
ATOM 1699 N N . PRO A 1 229 ? 25.520 1.633 -18.234 1.00 71.00 229 PRO A N 1
ATOM 1700 C CA . PRO A 1 229 ? 24.087 1.683 -18.524 1.00 71.00 229 PRO A CA 1
ATOM 1701 C C . PRO A 1 229 ? 23.736 1.401 -19.991 1.00 71.00 229 PRO A C 1
ATOM 1703 O O . PRO A 1 229 ? 22.670 0.873 -20.283 1.00 71.00 229 PRO A O 1
ATOM 1706 N N . ALA A 1 230 ? 24.643 1.702 -20.928 1.00 72.31 230 ALA A N 1
ATOM 1707 C CA . ALA A 1 230 ? 24.455 1.379 -22.341 1.00 72.31 230 ALA A CA 1
ATOM 1708 C C . ALA A 1 230 ? 24.499 -0.126 -22.653 1.00 72.31 230 ALA A C 1
ATOM 1710 O O . ALA A 1 230 ? 23.867 -0.556 -23.616 1.00 72.31 230 ALA A O 1
ATOM 1711 N N . ASP A 1 231 ? 25.227 -0.926 -21.872 1.00 75.06 231 ASP A N 1
ATOM 1712 C CA . ASP A 1 231 ? 25.251 -2.380 -22.043 1.00 75.06 231 ASP A CA 1
ATOM 1713 C C . ASP A 1 231 ? 23.966 -3.009 -21.487 1.00 75.06 231 ASP A C 1
ATOM 1715 O O . ASP A 1 231 ? 23.369 -3.850 -22.158 1.00 75.06 231 ASP A O 1
ATOM 1719 N N . ASP A 1 232 ? 23.475 -2.525 -20.340 1.00 71.88 232 ASP A N 1
ATOM 1720 C CA . ASP A 1 232 ? 22.174 -2.927 -19.783 1.00 71.88 232 ASP A CA 1
ATOM 1721 C C . ASP A 1 232 ? 21.011 -2.521 -20.707 1.00 71.88 232 ASP A C 1
ATOM 1723 O O . ASP A 1 232 ? 20.095 -3.306 -20.957 1.00 71.88 232 ASP A O 1
ATOM 1727 N N . LEU A 1 233 ? 21.072 -1.319 -21.292 1.00 70.94 233 LEU A N 1
ATOM 1728 C CA . LEU A 1 233 ? 20.087 -0.852 -22.269 1.00 70.94 233 LEU A CA 1
ATOM 1729 C C . LEU A 1 233 ? 20.093 -1.711 -23.541 1.00 70.94 233 LEU A C 1
ATOM 1731 O O . LEU A 1 233 ? 19.029 -2.033 -24.070 1.00 70.94 233 LEU A O 1
ATOM 1735 N N . ARG A 1 234 ? 21.275 -2.104 -24.036 1.00 74.12 234 ARG A N 1
ATOM 1736 C CA . ARG A 1 234 ? 21.404 -2.988 -25.206 1.00 74.12 234 ARG A CA 1
ATOM 1737 C C . ARG A 1 234 ? 20.811 -4.365 -24.919 1.00 74.12 234 ARG A C 1
ATOM 1739 O O . ARG A 1 234 ? 20.080 -4.898 -25.753 1.00 74.12 234 ARG A O 1
ATOM 1746 N N . GLU A 1 235 ? 21.090 -4.917 -23.741 1.00 74.00 235 GLU A N 1
ATOM 1747 C CA . GLU A 1 235 ? 20.536 -6.198 -23.309 1.00 74.00 235 GLU A CA 1
ATOM 1748 C C . GLU A 1 235 ? 19.006 -6.130 -23.189 1.00 74.00 235 GLU A C 1
ATOM 1750 O O . GLU A 1 235 ? 18.317 -6.961 -23.783 1.00 74.00 235 GLU A O 1
ATOM 1755 N N . SER A 1 236 ? 18.471 -5.103 -22.523 1.00 64.38 236 SER A N 1
ATOM 1756 C CA . SER A 1 236 ? 17.027 -4.871 -22.389 1.00 64.38 236 SER A CA 1
ATOM 1757 C C . SER A 1 236 ? 16.333 -4.754 -23.753 1.00 64.38 236 SER A C 1
ATOM 1759 O O . SER A 1 236 ? 15.381 -5.485 -24.028 1.00 64.38 236 SER A O 1
ATOM 1761 N N . ARG A 1 237 ? 16.879 -3.953 -24.682 1.00 70.88 237 ARG A N 1
ATOM 1762 C CA . ARG A 1 237 ? 16.362 -3.841 -26.060 1.00 70.88 237 ARG A CA 1
ATOM 1763 C C . ARG A 1 237 ? 16.365 -5.177 -26.798 1.00 70.88 237 ARG A C 1
ATOM 1765 O O . ARG A 1 237 ? 15.416 -5.477 -27.516 1.00 70.88 237 ARG A O 1
ATOM 1772 N N . SER A 1 238 ? 17.408 -5.990 -26.625 1.00 73.06 238 SER A N 1
ATOM 1773 C CA . SER A 1 238 ? 17.470 -7.320 -27.242 1.00 73.06 238 SER A CA 1
ATOM 1774 C C . SER A 1 238 ? 16.384 -8.263 -26.720 1.00 73.06 238 SER A C 1
ATOM 1776 O O . SER A 1 238 ? 15.949 -9.145 -27.452 1.00 73.06 238 SER A O 1
ATOM 1778 N N . ARG A 1 239 ? 15.973 -8.113 -25.453 1.00 67.12 239 ARG A N 1
ATOM 1779 C CA . ARG A 1 239 ? 14.908 -8.912 -24.837 1.00 67.12 239 ARG A CA 1
ATOM 1780 C C . ARG A 1 239 ? 13.541 -8.448 -25.333 1.00 67.12 239 ARG A C 1
ATOM 1782 O O . ARG A 1 239 ? 12.775 -9.277 -25.793 1.00 67.12 239 ARG A O 1
ATOM 1789 N N . VAL A 1 240 ? 13.294 -7.135 -25.358 1.00 62.97 240 VAL A N 1
ATOM 1790 C CA . VAL A 1 240 ? 12.041 -6.560 -25.885 1.00 62.97 240 VAL A CA 1
ATOM 1791 C C . VAL A 1 240 ? 11.814 -6.938 -27.349 1.00 62.97 240 VAL A C 1
ATOM 1793 O O . VAL A 1 240 ? 10.708 -7.289 -27.713 1.00 62.97 240 VAL A O 1
ATOM 1796 N N . ARG A 1 241 ? 12.859 -6.932 -28.188 1.00 67.25 241 ARG A N 1
ATOM 1797 C CA . ARG A 1 241 ? 12.753 -7.321 -29.611 1.00 67.25 241 ARG A CA 1
ATOM 1798 C C . ARG A 1 241 ? 12.450 -8.811 -29.841 1.00 67.25 241 ARG A C 1
ATOM 1800 O O . ARG A 1 241 ? 12.257 -9.196 -30.990 1.00 67.25 241 ARG A O 1
ATOM 1807 N N . ARG A 1 242 ? 12.522 -9.646 -28.799 1.00 61.97 242 ARG A N 1
ATOM 1808 C CA . ARG A 1 242 ? 12.235 -11.089 -28.856 1.00 61.97 242 ARG A CA 1
ATOM 1809 C C . ARG A 1 242 ? 10.828 -11.444 -28.367 1.00 61.97 242 ARG A C 1
ATOM 1811 O O . ARG A 1 242 ? 10.426 -12.583 -28.581 1.00 61.97 242 ARG A O 1
ATOM 1818 N N . LEU A 1 243 ? 10.147 -10.509 -27.704 1.00 53.19 243 LEU A N 1
ATOM 1819 C CA . LEU A 1 243 ? 8.735 -10.601 -27.324 1.00 53.19 243 LEU A CA 1
ATOM 1820 C C . LEU A 1 243 ? 7.861 -10.167 -28.505 1.00 53.19 243 LEU A C 1
ATOM 1822 O O . LEU A 1 243 ? 6.763 -10.743 -28.641 1.00 53.19 243 LEU A O 1
#

pLDDT: mean 73.65, std 14.29, range [34.94, 91.62]